Protein AF-A0A3M2BXR5-F1 (afdb_monomer_lite)

Secondary structure (DSSP, 8-state):
-HHHHHHHHHHHHHHTTGGGGHHHHHHHHHHHHHHTT-SSHHHHHHHHHHHHHH--HHHHHHHHHHHHHHHHHHHS-S--SS--EE-HHHHHSPBPP-SS-SS-BEEEEEEEEEETTEEEEEEEEE-SSSSPPEEEEEEEPTTS-EEEEEEEEPPTTEEEPS--EEEEEE-TTS-EEEEEEEEEEETT-TT-EEEEEEEEPTTS-EEE-PBP-HHHHHGGGS-TT-B-SS--EEEEETTEEEEEEE-BPTT-BTTB-SS-EEEEEEEEES-EEE-TTSS-EEE--EEEEEEEEEE---

pLDDT: mean 80.89, std 12.65, range [36.66, 96.44]

Foldseek 3Di:
DVVLVVLLVQLVVLVVVPPVSVVSNVVSLVVLLVQCVDPDPVSNVSSLLSLVVNPDPSSVVSNVVSVVVVVVVVVPVQDDDDQDFDAPCVVQPKAAADPVGNWIWHWDDWDFEDDAQWTKIWIWTDTPDFFFIKIWIWTQDPVRTTGTQDIDGADGQKDWDPDWYWDWAAAPVRDTWIKIKTWIGHPDAPQDIDIWIWTQDNNRHTDTAAEDFPQVVCVVVDPDPKHFSRGWDFDPDRVFGKIKTAIADPPDDPVGRQQAMKIFHWHWYWDWAQDPPNPDTDTPTYTYTDDIDGDGGD

Structure (mmCIF, N/CA/C/O backbone):
data_AF-A0A3M2BXR5-F1
#
_entry.id   AF-A0A3M2BXR5-F1
#
loop_
_atom_site.group_PDB
_atom_site.id
_atom_site.type_symbol
_atom_site.label_atom_id
_atom_site.label_alt_id
_atom_site.label_comp_id
_atom_site.label_asym_id
_atom_site.label_entity_id
_atom_site.label_seq_id
_atom_site.pdbx_PDB_ins_code
_atom_site.Cartn_x
_atom_site.Cartn_y
_atom_site.Cartn_z
_atom_site.occupancy
_atom_site.B_iso_or_equiv
_atom_site.auth_seq_id
_atom_site.auth_comp_id
_atom_site.auth_asym_id
_atom_site.auth_atom_id
_atom_site.pdbx_PDB_model_num
ATOM 1 N N . VAL A 1 1 ? 24.820 -8.380 3.396 1.00 54.69 1 VAL A N 1
ATOM 2 C CA . VAL A 1 1 ? 24.516 -7.239 2.484 1.00 54.69 1 VAL A CA 1
ATOM 3 C C . VAL A 1 1 ? 25.692 -6.824 1.598 1.00 54.69 1 VAL A C 1
ATOM 5 O O . VAL A 1 1 ? 25.529 -6.830 0.383 1.00 54.69 1 VAL A O 1
ATOM 8 N N . ALA A 1 2 ? 26.862 -6.480 2.155 1.00 61.38 2 ALA A N 1
ATOM 9 C CA . ALA A 1 2 ? 28.041 -6.096 1.361 1.00 61.38 2 ALA A CA 1
ATOM 10 C C . ALA A 1 2 ? 28.436 -7.165 0.320 1.00 61.38 2 ALA A C 1
ATOM 12 O O . ALA A 1 2 ? 28.659 -6.830 -0.839 1.00 61.38 2 ALA A O 1
ATOM 13 N N . ALA A 1 3 ? 28.381 -8.447 0.699 1.00 65.69 3 ALA A N 1
ATOM 14 C CA . ALA A 1 3 ? 28.627 -9.575 -0.202 1.00 65.69 3 ALA A CA 1
ATOM 15 C C . ALA A 1 3 ? 27.657 -9.622 -1.400 1.00 65.69 3 ALA A C 1
ATOM 17 O O . ALA A 1 3 ? 28.083 -9.773 -2.534 1.00 65.69 3 ALA A O 1
ATOM 18 N N . VAL A 1 4 ? 26.357 -9.394 -1.182 1.00 69.31 4 VAL A N 1
ATOM 19 C CA . VAL A 1 4 ? 25.337 -9.376 -2.254 1.00 69.31 4 VAL A CA 1
ATOM 20 C C . VAL A 1 4 ? 25.584 -8.225 -3.231 1.00 69.31 4 VAL A C 1
ATOM 22 O O . VAL A 1 4 ? 25.438 -8.378 -4.440 1.00 69.31 4 VAL A O 1
ATOM 25 N N . ARG A 1 5 ? 25.991 -7.058 -2.714 1.00 69.12 5 ARG A N 1
ATOM 26 C CA . ARG A 1 5 ? 26.356 -5.907 -3.550 1.00 69.12 5 ARG A CA 1
ATOM 27 C C . ARG A 1 5 ? 27.623 -6.179 -4.362 1.00 69.12 5 ARG A C 1
ATOM 29 O O . ARG A 1 5 ? 27.682 -5.766 -5.517 1.00 69.12 5 ARG A O 1
ATOM 36 N N . ALA A 1 6 ? 28.596 -6.879 -3.778 1.00 70.62 6 ALA A N 1
ATOM 37 C CA . ALA A 1 6 ? 29.805 -7.312 -4.470 1.00 70.62 6 ALA A CA 1
ATOM 38 C C . ALA A 1 6 ? 29.484 -8.326 -5.580 1.00 70.62 6 ALA A C 1
ATOM 40 O O . ALA A 1 6 ? 29.934 -8.140 -6.703 1.00 70.62 6 ALA A O 1
ATOM 41 N N . LEU A 1 7 ? 28.617 -9.309 -5.318 1.00 74.38 7 LEU A N 1
ATOM 42 C CA . LEU A 1 7 ? 28.152 -10.281 -6.316 1.00 74.38 7 LEU A CA 1
ATOM 43 C C . LEU A 1 7 ? 27.431 -9.604 -7.491 1.00 74.38 7 LEU A C 1
ATOM 45 O O . LEU A 1 7 ? 27.740 -9.873 -8.646 1.00 74.38 7 LEU A O 1
ATOM 49 N N . ALA A 1 8 ? 26.551 -8.639 -7.212 1.00 68.38 8 ALA A N 1
ATOM 50 C CA . ALA A 1 8 ? 25.867 -7.864 -8.251 1.00 68.38 8 ALA A CA 1
ATOM 51 C C . ALA A 1 8 ? 26.810 -6.958 -9.068 1.00 68.38 8 ALA A C 1
ATOM 53 O O . ALA A 1 8 ? 26.467 -6.503 -10.162 1.00 68.38 8 ALA A O 1
ATOM 54 N N . ARG A 1 9 ? 27.971 -6.593 -8.515 1.00 74.31 9 ARG A N 1
ATOM 55 C CA . ARG A 1 9 ? 29.015 -5.863 -9.242 1.00 74.31 9 ARG A CA 1
ATOM 56 C C . ARG A 1 9 ? 29.829 -6.825 -10.108 1.00 74.31 9 ARG A C 1
ATOM 58 O O . ARG A 1 9 ? 29.999 -6.542 -11.289 1.00 74.31 9 ARG A O 1
ATOM 65 N N . LEU A 1 10 ? 30.217 -7.964 -9.538 1.00 73.19 10 LEU A N 1
ATOM 66 C CA . LEU A 1 10 ? 30.958 -9.030 -10.205 1.00 73.19 10 LEU A CA 1
ATOM 67 C C . LEU A 1 10 ? 30.217 -9.549 -11.443 1.00 73.19 10 LEU A C 1
ATOM 69 O O . LEU A 1 10 ? 30.814 -9.662 -12.504 1.00 73.19 10 LEU A O 1
ATOM 73 N N . GLU A 1 11 ? 28.907 -9.790 -11.345 1.00 73.06 11 GLU A N 1
ATOM 74 C CA . GLU A 1 11 ? 28.116 -10.279 -12.482 1.00 73.06 11 GLU A CA 1
ATOM 75 C C . GLU A 1 11 ? 28.103 -9.290 -13.658 1.00 73.06 11 GLU A C 1
ATOM 77 O O . GLU A 1 11 ? 28.208 -9.685 -14.817 1.00 73.06 11 GLU A O 1
ATOM 82 N N . ARG A 1 12 ? 28.034 -7.986 -13.365 1.00 69.56 12 ARG A N 1
ATOM 83 C CA . ARG A 1 12 ? 28.057 -6.930 -14.389 1.00 69.56 12 ARG A CA 1
ATOM 84 C C . ARG A 1 12 ? 29.434 -6.739 -15.003 1.00 69.56 12 ARG A C 1
ATOM 86 O O . ARG A 1 12 ? 29.534 -6.491 -16.199 1.00 69.56 12 ARG A O 1
ATOM 93 N N . GLU A 1 13 ? 30.483 -6.833 -14.195 1.00 74.44 13 GLU A N 1
ATOM 94 C CA . GLU A 1 13 ? 31.859 -6.803 -14.693 1.00 74.44 13 GLU A CA 1
ATOM 95 C C . GLU A 1 13 ? 32.125 -8.018 -15.591 1.00 74.44 13 GLU A C 1
ATOM 97 O O . GLU A 1 13 ? 32.647 -7.856 -16.689 1.00 74.44 13 GLU A O 1
ATOM 102 N N . ALA A 1 14 ? 31.636 -9.198 -15.212 1.00 70.44 14 ALA A N 1
ATOM 103 C CA . ALA A 1 14 ? 31.742 -10.415 -16.009 1.00 70.44 14 ALA A CA 1
ATOM 104 C C . ALA A 1 14 ? 30.903 -10.388 -17.306 1.00 70.44 14 ALA A C 1
ATOM 106 O O . ALA A 1 14 ? 31.219 -11.102 -18.257 1.00 70.44 14 ALA A O 1
ATOM 107 N N . LEU A 1 15 ? 29.876 -9.535 -17.395 1.00 67.00 15 LEU A N 1
ATOM 108 C CA . LEU A 1 15 ? 29.137 -9.279 -18.639 1.00 67.00 15 LEU A CA 1
ATOM 109 C C . LEU A 1 15 ? 30.004 -8.559 -19.688 1.00 67.00 15 LEU A C 1
ATOM 111 O O . LEU A 1 15 ? 29.838 -8.774 -20.884 1.00 67.00 15 LEU A O 1
ATOM 115 N N . ARG A 1 16 ? 30.954 -7.727 -19.240 1.00 74.50 16 ARG A N 1
ATOM 116 C CA . ARG A 1 16 ? 31.876 -6.979 -20.113 1.00 74.50 16 ARG A CA 1
ATOM 117 C C . ARG A 1 16 ? 33.029 -7.827 -20.651 1.00 74.50 16 ARG A C 1
ATOM 119 O O . ARG A 1 16 ? 33.712 -7.379 -21.562 1.00 74.50 16 ARG A O 1
ATOM 126 N N . LEU A 1 17 ? 33.240 -9.017 -20.091 1.00 73.50 17 LEU A N 1
ATOM 127 C CA . LEU A 1 17 ? 34.338 -9.920 -20.447 1.00 73.50 17 LEU A CA 1
ATOM 128 C C . LEU A 1 17 ? 33.967 -10.944 -21.534 1.00 73.50 17 LEU A C 1
ATOM 130 O O . LEU A 1 17 ? 34.811 -11.742 -21.913 1.00 73.50 17 LEU A O 1
ATOM 134 N N . GLY A 1 18 ? 32.730 -10.949 -22.048 1.00 71.00 18 GLY A N 1
ATOM 135 C CA . GLY A 1 18 ? 32.332 -11.905 -23.089 1.00 71.00 18 GLY A CA 1
ATOM 136 C C . GLY A 1 18 ? 32.461 -13.363 -22.624 1.00 71.00 18 GLY A C 1
ATOM 137 O O . GLY A 1 18 ? 32.107 -13.672 -21.482 1.00 71.00 18 GLY A O 1
ATOM 138 N N . GLU A 1 19 ? 32.943 -14.255 -23.493 1.00 69.19 19 GLU A N 1
ATOM 139 C CA . GLU A 1 19 ? 33.094 -15.696 -23.208 1.00 69.19 19 GLU A CA 1
ATOM 140 C C . GLU A 1 19 ? 33.967 -15.972 -21.970 1.00 69.19 19 GLU A C 1
ATOM 142 O O . GLU A 1 19 ? 33.624 -16.832 -21.156 1.00 69.19 19 GLU A O 1
ATOM 147 N N . ASP A 1 20 ? 34.997 -15.154 -21.733 1.00 72.56 20 ASP A N 1
ATOM 148 C CA . ASP A 1 20 ? 35.919 -15.291 -20.595 1.00 72.56 20 ASP A CA 1
ATOM 149 C C . ASP A 1 20 ? 35.257 -14.998 -19.233 1.00 72.56 20 ASP A C 1
ATOM 151 O O . ASP A 1 20 ? 35.767 -15.367 -18.173 1.00 72.56 20 ASP A O 1
ATOM 155 N N . GLY A 1 21 ? 34.093 -14.342 -19.236 1.00 75.25 21 GLY A N 1
ATOM 156 C CA . GLY A 1 21 ? 33.323 -14.007 -18.037 1.00 75.25 21 GLY A CA 1
ATOM 157 C C . GLY A 1 21 ? 32.196 -14.986 -17.691 1.00 75.25 21 GLY A C 1
ATOM 158 O O . GLY A 1 21 ? 31.523 -14.789 -16.678 1.00 75.25 21 GLY A O 1
ATOM 159 N N . GLU A 1 22 ? 31.938 -16.014 -18.503 1.00 76.06 22 GLU A N 1
ATOM 160 C CA . GLU A 1 22 ? 30.726 -16.843 -18.372 1.00 76.06 22 GLU A CA 1
ATOM 161 C C . GLU A 1 22 ? 30.693 -17.666 -17.071 1.00 76.06 22 GLU A C 1
ATOM 163 O O . GLU A 1 22 ? 29.662 -17.745 -16.393 1.00 76.06 22 GLU A O 1
ATOM 168 N N . ALA A 1 23 ? 31.839 -18.208 -16.650 1.00 77.44 23 ALA A N 1
ATOM 169 C CA . ALA A 1 23 ? 31.952 -18.950 -15.393 1.00 77.44 23 ALA A CA 1
ATOM 170 C C . ALA A 1 23 ? 31.686 -18.053 -14.167 1.00 77.44 23 ALA A C 1
ATOM 172 O O . ALA A 1 23 ? 30.958 -18.431 -13.246 1.00 77.44 23 ALA A O 1
ATOM 173 N N . LEU A 1 24 ? 32.220 -16.826 -14.181 1.00 75.56 24 LEU A N 1
ATOM 174 C CA . LEU A 1 24 ? 31.992 -15.826 -13.134 1.00 75.56 24 LEU A CA 1
ATOM 175 C C . LEU A 1 24 ? 30.532 -15.358 -13.100 1.00 75.56 24 LEU A C 1
ATOM 177 O O . LEU A 1 24 ? 29.969 -15.203 -12.014 1.00 75.56 24 LEU A O 1
ATOM 181 N N . ARG A 1 25 ? 29.900 -15.183 -14.269 1.00 76.81 25 ARG A N 1
ATOM 182 C CA . ARG A 1 25 ? 28.466 -14.873 -14.374 1.00 76.81 25 ARG A CA 1
ATOM 183 C C . ARG A 1 25 ? 27.612 -15.976 -13.772 1.00 76.81 25 ARG A C 1
ATOM 185 O O . ARG A 1 25 ? 26.743 -15.684 -12.956 1.00 76.81 25 ARG A O 1
ATOM 192 N N . THR A 1 26 ? 27.894 -17.227 -14.116 1.00 80.81 26 THR A N 1
ATOM 193 C CA . THR A 1 26 ? 27.156 -18.387 -13.603 1.00 80.81 26 THR A CA 1
ATOM 194 C C . THR A 1 26 ? 27.224 -18.461 -12.075 1.00 80.81 26 THR A C 1
ATOM 196 O O . THR A 1 26 ? 26.196 -18.603 -11.411 1.00 80.81 26 THR A O 1
ATOM 199 N N . LEU A 1 27 ? 28.417 -18.279 -11.498 1.00 81.69 27 LEU A N 1
ATOM 200 C CA . LEU A 1 27 ? 28.616 -18.287 -10.045 1.00 81.69 27 LEU A CA 1
ATOM 201 C C . LEU A 1 27 ? 27.916 -17.113 -9.346 1.00 81.69 27 LEU A C 1
ATOM 203 O O . LEU A 1 27 ? 27.217 -17.313 -8.350 1.00 81.69 27 LEU A O 1
ATOM 207 N N . ALA A 1 28 ? 28.071 -15.893 -9.869 1.00 81.88 28 ALA A N 1
ATOM 208 C CA . ALA A 1 28 ? 27.448 -14.706 -9.290 1.00 81.88 28 ALA A CA 1
ATOM 209 C C . ALA A 1 28 ? 25.916 -14.798 -9.332 1.00 81.88 28 ALA A C 1
ATOM 211 O O . ALA A 1 28 ? 25.251 -14.530 -8.327 1.00 81.88 28 ALA A O 1
ATOM 212 N N . ARG A 1 29 ? 25.362 -15.257 -10.459 1.00 82.88 29 ARG A N 1
ATOM 213 C CA . ARG A 1 29 ? 23.923 -15.448 -10.635 1.00 82.88 29 ARG A CA 1
ATOM 214 C C . ARG A 1 29 ? 23.375 -16.523 -9.710 1.00 82.88 29 ARG A C 1
ATOM 216 O O . ARG A 1 29 ? 22.377 -16.279 -9.038 1.00 82.88 29 ARG A O 1
ATOM 223 N N . GLY A 1 30 ? 24.043 -17.673 -9.610 1.00 83.75 30 GLY A N 1
ATOM 224 C CA . GLY A 1 30 ? 23.654 -18.744 -8.689 1.00 83.75 30 GLY A CA 1
ATOM 225 C C . GLY A 1 30 ? 23.597 -18.264 -7.236 1.00 83.75 30 GLY A C 1
ATOM 226 O O . GLY A 1 30 ? 22.618 -18.517 -6.530 1.00 83.75 30 GLY A O 1
ATOM 227 N N . ALA A 1 31 ? 24.588 -17.478 -6.808 1.00 84.88 31 ALA A N 1
ATOM 228 C CA . ALA A 1 31 ? 24.612 -16.893 -5.471 1.00 84.88 31 ALA A CA 1
ATOM 229 C C . ALA A 1 31 ? 23.471 -15.885 -5.242 1.00 84.88 31 ALA A C 1
ATOM 231 O O . ALA A 1 31 ? 22.862 -15.872 -4.172 1.00 84.88 31 ALA A O 1
ATOM 232 N N . LEU A 1 32 ? 23.134 -15.064 -6.242 1.00 83.50 32 LEU A N 1
ATOM 233 C CA . LEU A 1 32 ? 21.999 -14.143 -6.160 1.00 83.50 32 LEU A CA 1
ATOM 234 C C . LEU A 1 32 ? 20.650 -14.878 -6.153 1.00 83.50 32 LEU A C 1
ATOM 236 O O . LEU A 1 32 ? 19.763 -14.497 -5.391 1.00 83.50 32 LEU A O 1
ATOM 240 N N . VAL A 1 33 ? 20.497 -15.947 -6.942 1.00 86.44 33 VAL A N 1
ATOM 241 C CA . VAL A 1 33 ? 19.305 -16.810 -6.916 1.00 86.44 33 VAL A CA 1
ATOM 242 C C . VAL A 1 33 ? 19.146 -17.465 -5.545 1.00 86.44 33 VAL A C 1
ATOM 244 O O . VAL A 1 33 ? 18.042 -17.485 -5.020 1.00 86.44 33 VAL A O 1
ATOM 247 N N . SER A 1 34 ? 20.222 -17.925 -4.909 1.00 85.88 34 SER A N 1
ATOM 248 C CA . SER A 1 34 ? 20.128 -18.431 -3.534 1.00 85.88 34 SER A CA 1
ATOM 249 C C . SER A 1 34 ? 19.784 -17.320 -2.535 1.00 85.88 34 SER A C 1
ATOM 251 O O . SER A 1 34 ? 19.012 -17.531 -1.602 1.00 85.88 34 SER A O 1
ATOM 253 N N . ALA A 1 35 ? 20.331 -16.119 -2.724 1.00 85.81 35 ALA A N 1
ATOM 254 C CA . ALA A 1 35 ? 20.135 -15.004 -1.806 1.00 85.81 35 ALA A CA 1
ATOM 255 C C . ALA A 1 35 ? 18.701 -14.442 -1.817 1.00 85.81 35 ALA A C 1
ATOM 257 O O . ALA A 1 35 ? 18.321 -13.750 -0.870 1.00 85.81 35 ALA A O 1
ATOM 258 N N . VAL A 1 36 ? 17.866 -14.746 -2.823 1.00 81.69 36 VAL A N 1
ATOM 259 C CA . VAL A 1 36 ? 16.434 -14.387 -2.764 1.00 81.69 36 VAL A CA 1
ATOM 260 C C . VAL A 1 36 ? 15.636 -15.207 -1.746 1.00 81.69 36 VAL A C 1
ATOM 262 O O . VAL A 1 36 ? 14.530 -14.803 -1.383 1.00 81.69 36 VAL A O 1
ATOM 265 N N . ASP A 1 37 ? 16.195 -16.308 -1.247 1.00 79.44 37 ASP A N 1
ATOM 266 C CA . ASP A 1 37 ? 15.620 -17.145 -0.188 1.00 79.44 37 ASP A CA 1
ATOM 267 C C . ASP A 1 37 ? 16.212 -16.847 1.207 1.00 79.44 37 ASP A C 1
ATOM 269 O O . ASP A 1 37 ? 15.804 -17.456 2.192 1.00 79.44 37 ASP A O 1
ATOM 273 N N . ASP A 1 38 ? 17.131 -15.882 1.320 1.00 82.69 38 ASP A N 1
ATOM 274 C CA . ASP A 1 38 ? 17.843 -15.567 2.565 1.00 82.69 38 ASP A CA 1
ATOM 275 C C . ASP A 1 38 ? 16.897 -15.157 3.724 1.00 82.69 38 ASP A C 1
ATOM 277 O O . ASP A 1 38 ? 15.906 -14.438 3.511 1.00 82.69 38 ASP A O 1
ATOM 281 N N . PRO A 1 39 ? 17.176 -15.563 4.979 1.00 66.94 39 PRO A N 1
ATOM 282 C CA . PRO A 1 39 ? 16.354 -15.170 6.125 1.00 66.94 39 PRO A CA 1
ATOM 283 C C . PRO A 1 39 ? 16.275 -13.645 6.302 1.00 66.94 39 PRO A C 1
ATOM 285 O O . PRO A 1 39 ? 15.217 -13.117 6.666 1.00 66.94 39 PRO A O 1
ATOM 288 N N . HIS A 1 40 ? 17.337 -12.913 5.962 1.00 60.41 40 HIS A N 1
ATOM 289 C CA . HIS A 1 40 ? 17.412 -11.470 6.115 1.00 60.41 40 HIS A CA 1
ATOM 290 C C . HIS A 1 40 ? 16.682 -10.734 4.970 1.00 60.41 40 HIS A C 1
ATOM 292 O O . HIS A 1 40 ? 17.068 -10.841 3.800 1.00 60.41 40 HIS A O 1
ATOM 298 N N . PRO A 1 41 ? 15.666 -9.897 5.263 1.00 56.69 41 PRO A N 1
ATOM 299 C CA . PRO A 1 41 ? 14.836 -9.241 4.244 1.00 56.69 41 PRO A CA 1
ATOM 300 C C . PRO A 1 41 ? 15.630 -8.386 3.255 1.00 56.69 41 PRO A C 1
ATOM 302 O O . PRO A 1 41 ? 15.393 -8.448 2.049 1.00 56.69 41 PRO A O 1
ATOM 305 N N . TYR A 1 42 ? 16.635 -7.653 3.738 1.00 59.12 42 TYR A N 1
ATOM 306 C CA . TYR A 1 42 ? 17.482 -6.834 2.871 1.00 59.12 42 TYR A CA 1
ATOM 307 C C . TYR A 1 42 ? 18.354 -7.652 1.910 1.00 59.12 42 TYR A C 1
ATOM 309 O O . TYR A 1 42 ? 18.596 -7.216 0.782 1.00 59.12 42 TYR A O 1
ATOM 317 N N . VAL A 1 43 ? 18.833 -8.832 2.325 1.00 72.31 43 VAL A N 1
ATOM 318 C CA . VAL A 1 43 ? 19.606 -9.717 1.444 1.00 72.31 43 VAL A CA 1
ATOM 319 C C . VAL A 1 43 ? 18.709 -10.187 0.307 1.00 72.31 43 VAL A C 1
ATOM 321 O O . VAL A 1 43 ? 19.085 -10.000 -0.851 1.00 72.31 43 VAL A O 1
ATOM 324 N N . ARG A 1 44 ? 17.479 -10.619 0.620 1.00 77.31 44 ARG A N 1
ATOM 325 C CA . ARG A 1 44 ? 16.486 -10.994 -0.396 1.00 77.31 44 ARG A CA 1
ATOM 326 C C . ARG A 1 44 ? 16.163 -9.861 -1.359 1.00 77.31 44 ARG A C 1
ATOM 328 O O . ARG A 1 44 ? 16.248 -10.044 -2.567 1.00 77.31 44 ARG A O 1
ATOM 335 N N . ALA A 1 45 ? 15.818 -8.680 -0.840 1.00 62.62 45 ALA A N 1
ATOM 336 C CA . ALA A 1 45 ? 15.448 -7.532 -1.666 1.00 62.62 45 ALA A CA 1
ATOM 337 C C . ALA A 1 45 ? 16.618 -7.058 -2.543 1.00 62.62 45 ALA A C 1
ATOM 339 O O . ALA A 1 45 ? 16.431 -6.726 -3.713 1.00 62.62 45 ALA A O 1
ATOM 340 N N . THR A 1 46 ? 17.840 -7.052 -2.001 1.00 71.81 46 THR A N 1
ATOM 341 C CA . THR A 1 46 ? 19.044 -6.685 -2.760 1.00 71.81 46 THR A CA 1
ATOM 342 C C . THR A 1 46 ? 19.336 -7.706 -3.853 1.00 71.81 46 THR A C 1
ATOM 344 O O . THR A 1 46 ? 19.625 -7.303 -4.978 1.00 71.81 46 THR A O 1
ATOM 347 N N . ALA A 1 47 ? 19.221 -8.999 -3.546 1.00 76.94 47 ALA A N 1
ATOM 348 C CA . ALA A 1 47 ? 19.413 -10.078 -4.505 1.00 76.94 47 ALA A CA 1
ATOM 349 C C . ALA A 1 47 ? 18.363 -10.033 -5.620 1.00 76.94 47 ALA A C 1
ATOM 351 O O . ALA A 1 47 ? 18.711 -10.028 -6.794 1.00 76.94 47 ALA A O 1
ATOM 352 N N . ALA A 1 48 ? 17.089 -9.859 -5.266 1.00 72.88 48 ALA A N 1
ATOM 353 C CA . ALA A 1 48 ? 15.990 -9.718 -6.212 1.00 72.88 48 ALA A CA 1
ATOM 354 C C . ALA A 1 48 ? 16.185 -8.505 -7.138 1.00 72.88 48 ALA A C 1
ATOM 356 O O . ALA A 1 48 ? 16.064 -8.625 -8.354 1.00 72.88 48 ALA A O 1
ATOM 357 N N . ARG A 1 49 ? 16.562 -7.341 -6.585 1.00 68.19 49 ARG A N 1
ATOM 358 C CA . ARG A 1 49 ? 16.882 -6.139 -7.378 1.00 68.19 49 ARG A CA 1
ATOM 359 C C . ARG A 1 49 ? 18.112 -6.326 -8.263 1.00 68.19 49 ARG A C 1
ATOM 361 O O . ARG A 1 49 ? 18.219 -5.636 -9.272 1.00 68.19 49 ARG A O 1
ATOM 368 N N . ALA A 1 50 ? 19.078 -7.144 -7.852 1.00 72.94 50 ALA A N 1
ATOM 369 C CA . ALA A 1 50 ? 20.249 -7.455 -8.663 1.00 72.94 50 ALA A CA 1
ATOM 370 C C . ALA A 1 50 ? 19.864 -8.370 -9.832 1.00 72.94 50 ALA A C 1
ATOM 372 O O . ALA A 1 50 ? 20.129 -8.012 -10.970 1.00 72.94 50 ALA A O 1
ATOM 373 N N . LEU A 1 51 ? 19.129 -9.453 -9.566 1.00 77.69 51 LEU A N 1
ATOM 374 C CA . LEU A 1 51 ? 18.613 -10.375 -10.583 1.00 77.69 51 LEU A CA 1
ATOM 375 C C . LEU A 1 51 ? 17.708 -9.677 -11.607 1.00 77.69 51 LEU A C 1
ATOM 377 O O . LEU A 1 51 ? 17.849 -9.902 -12.804 1.00 77.69 51 LEU A O 1
ATOM 381 N N . ALA A 1 52 ? 16.824 -8.779 -11.159 1.00 67.38 52 ALA A N 1
ATOM 382 C CA . ALA A 1 52 ? 15.979 -7.989 -12.055 1.00 67.38 52 ALA A CA 1
ATOM 383 C C . ALA A 1 52 ? 16.799 -7.110 -13.015 1.00 67.38 52 ALA A C 1
ATOM 385 O O . ALA A 1 52 ? 16.442 -6.976 -14.176 1.00 67.38 52 ALA A O 1
ATOM 386 N N . ARG A 1 53 ? 17.923 -6.555 -12.542 1.00 68.31 53 ARG A N 1
ATOM 387 C CA . ARG A 1 53 ? 18.842 -5.743 -13.357 1.00 68.31 53 ARG A CA 1
ATOM 388 C C . ARG A 1 53 ? 19.686 -6.562 -14.333 1.00 68.31 53 ARG A C 1
ATOM 390 O O . ARG A 1 53 ? 20.258 -5.985 -15.247 1.00 68.31 53 ARG A O 1
ATOM 397 N N . VAL A 1 54 ? 19.819 -7.865 -14.105 1.00 71.31 54 VAL A N 1
ATOM 398 C CA . VAL A 1 54 ? 20.592 -8.778 -14.961 1.00 71.31 54 VAL A CA 1
ATOM 399 C C . VAL A 1 54 ? 19.751 -9.265 -16.140 1.00 71.31 54 VAL A C 1
ATOM 401 O O . VAL A 1 54 ? 20.288 -9.461 -17.223 1.00 71.31 54 VAL A O 1
ATOM 404 N N . GLY A 1 55 ? 18.443 -9.472 -15.945 1.00 63.81 55 GLY A N 1
ATOM 405 C CA . GLY A 1 55 ? 17.500 -9.772 -17.031 1.00 63.81 55 GLY A CA 1
ATOM 406 C C . GLY A 1 55 ? 17.562 -11.192 -17.617 1.00 63.81 55 GLY A C 1
ATOM 407 O O . GLY A 1 55 ? 16.815 -11.492 -18.543 1.00 63.81 55 GLY A O 1
ATOM 408 N N . ALA A 1 56 ? 18.397 -12.091 -17.084 1.00 70.00 56 ALA A N 1
ATOM 409 C CA . ALA A 1 56 ? 18.465 -13.483 -17.542 1.00 70.00 56 ALA A CA 1
ATOM 410 C C . ALA A 1 56 ? 17.167 -14.267 -17.217 1.00 70.00 56 ALA A C 1
ATOM 412 O O . ALA A 1 56 ? 16.542 -13.996 -16.187 1.00 70.00 56 ALA A O 1
ATOM 413 N N . PRO A 1 57 ? 16.739 -15.252 -18.035 1.00 69.69 57 PRO A N 1
ATOM 414 C CA . PRO A 1 57 ? 15.454 -15.942 -17.842 1.00 69.69 57 PRO A CA 1
ATOM 415 C C . PRO A 1 57 ? 15.270 -16.582 -16.454 1.00 69.69 57 PRO A C 1
ATOM 417 O O . PRO A 1 57 ? 14.200 -16.494 -15.847 1.00 69.69 57 PRO A O 1
ATOM 420 N N . ASP A 1 58 ? 16.328 -17.183 -15.917 1.00 67.06 58 ASP A N 1
ATOM 421 C CA . ASP A 1 58 ? 16.388 -17.768 -14.577 1.00 67.06 58 ASP A CA 1
ATOM 422 C C . ASP A 1 58 ? 16.361 -16.701 -13.468 1.00 67.06 58 ASP A C 1
ATOM 424 O O . ASP A 1 58 ? 15.666 -16.867 -12.460 1.00 67.06 58 ASP A O 1
ATOM 428 N N . ALA A 1 59 ? 17.035 -15.570 -13.686 1.00 63.59 59 ALA A N 1
ATOM 429 C CA . ALA A 1 59 ? 17.008 -14.401 -12.811 1.00 63.59 59 ALA A CA 1
ATOM 430 C C . ALA A 1 59 ? 15.611 -13.754 -12.752 1.00 63.59 59 ALA A C 1
ATOM 432 O O . ALA A 1 59 ? 15.119 -13.435 -11.666 1.00 63.59 59 ALA A O 1
ATOM 433 N N . VAL A 1 60 ? 14.921 -13.642 -13.892 1.00 65.56 60 VAL A N 1
ATOM 434 C CA . VAL A 1 60 ? 13.529 -13.171 -13.984 1.00 65.56 60 VAL A CA 1
ATOM 435 C C . VAL A 1 60 ? 12.585 -14.134 -13.264 1.00 65.56 60 VAL A C 1
ATOM 437 O O . VAL A 1 60 ? 11.711 -13.696 -12.514 1.00 65.56 60 VAL A O 1
ATOM 440 N N . ALA A 1 61 ? 12.767 -15.447 -13.428 1.00 70.50 61 ALA A N 1
ATOM 441 C CA . ALA A 1 61 ? 11.973 -16.446 -12.719 1.00 70.50 61 ALA A CA 1
ATOM 442 C C . ALA A 1 61 ? 12.190 -16.377 -11.196 1.00 70.50 61 ALA A C 1
ATOM 444 O O . ALA A 1 61 ? 11.221 -16.394 -10.436 1.00 70.50 61 ALA A O 1
ATOM 445 N N . ALA A 1 62 ? 13.438 -16.247 -10.738 1.00 67.50 62 ALA A N 1
ATOM 446 C CA . ALA A 1 62 ? 13.770 -16.084 -9.323 1.00 67.50 62 ALA A CA 1
ATOM 447 C C . ALA A 1 62 ? 13.202 -14.781 -8.739 1.00 67.50 62 ALA A C 1
ATOM 449 O O . ALA A 1 62 ? 12.602 -14.806 -7.663 1.00 67.50 62 ALA A O 1
ATOM 450 N N . TYR A 1 63 ? 13.289 -13.670 -9.475 1.00 69.25 63 TYR A N 1
ATOM 451 C CA . TYR A 1 63 ? 12.653 -12.409 -9.099 1.00 69.25 63 TYR A CA 1
ATOM 452 C C . TYR A 1 63 ? 11.128 -12.538 -9.007 1.00 69.25 63 TYR A C 1
ATOM 454 O O . TYR A 1 63 ? 10.541 -12.096 -8.024 1.00 69.25 63 TYR A O 1
ATOM 462 N N . ARG A 1 64 ? 10.467 -13.186 -9.977 1.00 70.00 64 ARG A N 1
ATOM 463 C CA . ARG A 1 64 ? 9.013 -13.424 -9.943 1.00 70.00 64 ARG A CA 1
ATOM 464 C C . ARG A 1 64 ? 8.600 -14.305 -8.765 1.00 70.00 64 ARG A C 1
ATOM 466 O O . ARG A 1 64 ? 7.599 -14.000 -8.118 1.00 70.00 64 ARG A O 1
ATOM 473 N N . ARG A 1 65 ? 9.372 -15.351 -8.440 1.00 73.06 65 ARG A N 1
ATOM 474 C CA . ARG A 1 65 ? 9.147 -16.184 -7.243 1.00 73.06 65 ARG A CA 1
ATOM 475 C C . ARG A 1 65 ? 9.302 -15.372 -5.962 1.00 73.06 65 ARG A C 1
ATOM 477 O O . ARG A 1 65 ? 8.418 -15.432 -5.111 1.00 73.06 65 ARG A O 1
ATOM 484 N N . TRP A 1 66 ? 10.372 -14.584 -5.842 1.00 73.00 66 TRP A N 1
ATOM 485 C CA . TRP A 1 66 ? 10.569 -13.674 -4.714 1.00 73.00 66 TRP A CA 1
ATOM 486 C C . TRP A 1 66 ? 9.432 -12.662 -4.610 1.00 73.00 66 TRP A C 1
ATOM 488 O O . TRP A 1 66 ? 8.856 -12.529 -3.544 1.00 73.00 66 TRP A O 1
ATOM 498 N N . SER A 1 67 ? 9.056 -12.007 -5.707 1.00 63.75 67 SER A N 1
ATOM 499 C CA . SER A 1 67 ? 7.986 -11.007 -5.752 1.00 63.75 67 SER A CA 1
ATOM 500 C C . SER A 1 67 ? 6.644 -11.618 -5.355 1.00 63.75 67 SER A C 1
ATOM 502 O O . SER A 1 67 ? 5.944 -11.070 -4.511 1.00 63.75 67 SER A O 1
ATOM 504 N N . THR A 1 68 ? 6.328 -12.813 -5.859 1.00 68.19 68 THR A N 1
ATOM 505 C CA . THR A 1 68 ? 5.125 -13.564 -5.473 1.00 68.19 68 THR A CA 1
ATOM 506 C C . THR A 1 68 ? 5.160 -13.952 -3.998 1.00 68.19 68 THR A C 1
ATOM 508 O O . THR A 1 68 ? 4.157 -13.800 -3.305 1.00 68.19 68 THR A O 1
ATOM 511 N N . ARG A 1 69 ? 6.306 -14.417 -3.484 1.00 65.44 69 ARG A N 1
ATOM 512 C CA . ARG A 1 69 ? 6.456 -14.791 -2.074 1.00 65.44 69 ARG A CA 1
ATOM 513 C C . ARG A 1 69 ? 6.433 -13.580 -1.159 1.00 65.44 69 ARG A C 1
ATOM 515 O O . ARG A 1 69 ? 5.846 -13.652 -0.094 1.00 65.44 69 ARG A O 1
ATOM 522 N N . GLU A 1 70 ? 7.048 -12.476 -1.540 1.00 63.62 70 GLU A N 1
ATOM 523 C CA . GLU A 1 70 ? 7.058 -11.248 -0.761 1.00 63.62 70 GLU A CA 1
ATOM 524 C C . GLU A 1 70 ? 5.673 -10.597 -0.814 1.00 63.62 70 GLU A C 1
ATOM 526 O O . GLU A 1 70 ? 5.178 -10.155 0.212 1.00 63.62 70 GLU A O 1
ATOM 531 N N . ALA A 1 71 ? 4.968 -10.654 -1.948 1.00 56.62 71 ALA A N 1
ATOM 532 C CA . ALA A 1 71 ? 3.543 -10.345 -2.030 1.00 56.62 71 ALA A CA 1
ATOM 533 C C . ALA A 1 71 ? 2.712 -11.283 -1.140 1.00 56.62 71 ALA A C 1
ATOM 535 O O . ALA A 1 71 ? 1.787 -10.821 -0.483 1.00 56.62 71 ALA A O 1
ATOM 536 N N . ALA A 1 72 ? 3.061 -12.569 -1.043 1.00 52.19 72 ALA A N 1
ATOM 537 C CA . ALA A 1 72 ? 2.424 -13.518 -0.134 1.00 52.19 72 ALA A CA 1
ATOM 538 C C . ALA A 1 72 ? 2.775 -13.265 1.344 1.00 52.19 72 ALA A C 1
ATOM 540 O O . ALA A 1 72 ? 1.885 -13.372 2.170 1.00 52.19 72 ALA A O 1
ATOM 541 N N . ARG A 1 73 ? 4.004 -12.855 1.694 1.00 53.19 73 ARG A N 1
ATOM 542 C CA . ARG A 1 73 ? 4.412 -12.407 3.045 1.00 53.19 73 ARG A CA 1
ATOM 543 C C . ARG A 1 73 ? 3.747 -11.088 3.418 1.00 53.19 73 ARG A C 1
ATOM 545 O O . ARG A 1 73 ? 3.379 -10.890 4.561 1.00 53.19 73 ARG A O 1
ATOM 552 N N . ARG A 1 74 ? 3.542 -10.206 2.440 1.00 52.25 74 ARG A N 1
ATOM 553 C CA . ARG A 1 74 ? 2.780 -8.958 2.578 1.00 52.25 74 ARG A CA 1
ATOM 554 C C . ARG A 1 74 ? 1.274 -9.212 2.670 1.00 52.25 74 ARG A C 1
ATOM 556 O O . ARG A 1 74 ? 0.589 -8.432 3.321 1.00 52.25 74 ARG A O 1
ATOM 563 N N . ARG A 1 75 ? 0.768 -10.294 2.059 1.00 47.94 75 ARG A N 1
ATOM 564 C CA . ARG A 1 75 ? -0.563 -10.862 2.339 1.00 47.94 75 ARG A CA 1
ATOM 565 C C . ARG A 1 75 ? -0.592 -11.525 3.721 1.00 47.94 75 ARG A C 1
ATOM 567 O O . ARG A 1 75 ? -1.621 -11.451 4.373 1.00 47.94 75 ARG A O 1
ATOM 574 N N . LEU A 1 76 ? 0.526 -12.107 4.166 1.00 43.38 76 LEU A N 1
ATOM 575 C CA . LEU A 1 76 ? 0.737 -12.787 5.448 1.00 43.38 76 LEU A CA 1
ATOM 576 C C . LEU A 1 76 ? 1.316 -11.871 6.553 1.00 43.38 76 LEU A C 1
ATOM 578 O O . LEU A 1 76 ? 2.210 -12.265 7.297 1.00 43.38 76 LEU A O 1
ATOM 582 N N . ASP A 1 77 ? 0.721 -10.693 6.733 1.00 49.88 77 ASP A N 1
ATOM 583 C CA . ASP A 1 77 ? 0.492 -10.199 8.101 1.00 49.88 77 ASP A CA 1
ATOM 584 C C . ASP A 1 77 ? -1.015 -9.944 8.281 1.00 49.88 77 ASP A C 1
ATOM 586 O O . ASP A 1 77 ? -1.447 -8.811 8.517 1.00 49.88 77 ASP A O 1
ATOM 590 N N . PRO A 1 78 ? -1.869 -10.961 8.043 1.00 46.38 78 PRO A N 1
ATOM 591 C CA . PRO A 1 78 ? -3.303 -10.818 8.071 1.00 46.38 78 PRO A CA 1
ATOM 592 C C . PRO A 1 78 ? -3.723 -11.280 9.464 1.00 46.38 78 PRO A C 1
ATOM 594 O O . PRO A 1 78 ? -4.120 -12.425 9.629 1.00 46.38 78 PRO A O 1
ATOM 597 N N . LEU A 1 79 ? -3.565 -10.427 10.476 1.00 51.34 79 LEU A N 1
ATOM 598 C CA . LEU A 1 79 ? -4.197 -10.647 11.781 1.00 51.34 79 LEU A CA 1
ATOM 599 C C . LEU A 1 79 ? -3.811 -12.003 12.443 1.00 51.34 79 LEU A C 1
ATOM 601 O O . LEU A 1 79 ? -4.584 -12.956 12.434 1.00 51.34 79 LEU A O 1
ATOM 605 N N . GLY A 1 80 ? -2.626 -12.096 13.060 1.00 36.66 80 GLY A N 1
ATOM 606 C CA . GLY A 1 80 ? -2.320 -13.158 14.041 1.00 36.66 80 GLY A CA 1
ATOM 607 C C . GLY A 1 80 ? -2.976 -12.891 15.410 1.00 36.66 80 GLY A C 1
ATOM 608 O O . GLY A 1 80 ? -3.294 -11.739 15.699 1.00 36.66 80 GLY A O 1
ATOM 609 N N . PRO A 1 81 ? -3.181 -13.938 16.234 1.00 36.75 81 PRO A N 1
ATOM 610 C CA . PRO A 1 81 ? -4.440 -14.267 16.900 1.00 36.75 81 PRO A CA 1
ATOM 611 C C . PRO A 1 81 ? -4.899 -13.169 17.863 1.00 36.75 81 PRO A C 1
ATOM 613 O O . PRO A 1 81 ? -4.125 -12.678 18.673 1.00 36.75 81 PRO A O 1
ATOM 616 N N . GLU A 1 82 ? -6.181 -12.830 17.766 1.00 47.31 82 GLU A N 1
ATOM 617 C CA . GLU A 1 82 ? -6.866 -11.799 18.543 1.00 47.31 82 GLU A CA 1
ATOM 618 C C . GLU A 1 82 ? -6.325 -10.388 18.313 1.00 47.31 82 GLU A C 1
ATOM 620 O O . GLU A 1 82 ? -5.275 -9.991 18.783 1.00 47.31 82 GLU A O 1
ATOM 625 N N . ARG A 1 83 ? -7.087 -9.598 17.558 1.00 62.81 83 ARG A N 1
ATOM 626 C CA . ARG A 1 83 ? -7.701 -8.332 17.995 1.00 62.81 83 ARG A CA 1
ATOM 627 C C . ARG A 1 83 ? -7.299 -7.814 19.396 1.00 62.81 83 ARG A C 1
ATOM 629 O O . ARG A 1 83 ? -8.177 -7.537 20.205 1.00 62.81 83 ARG A O 1
ATOM 636 N N . VAL A 1 84 ? -6.006 -7.662 19.683 1.00 73.38 84 VAL A N 1
ATOM 637 C CA . VAL A 1 84 ? -5.531 -7.281 21.015 1.00 73.38 84 VAL A CA 1
ATOM 638 C C . VAL A 1 84 ? -6.006 -5.864 21.273 1.00 73.38 84 VAL A C 1
ATOM 640 O O . VAL A 1 84 ? -5.560 -4.915 20.617 1.00 73.38 84 VAL A O 1
ATOM 643 N N . LEU A 1 85 ? -6.939 -5.746 22.211 1.00 88.56 85 LEU A N 1
ATOM 644 C CA . LEU A 1 85 ? -7.320 -4.475 22.789 1.00 88.56 85 LEU A CA 1
ATOM 645 C C . LEU A 1 85 ? -6.182 -4.038 23.695 1.00 88.56 85 LEU A C 1
ATOM 647 O O . LEU A 1 85 ? -5.818 -4.733 24.642 1.00 88.56 85 LEU A O 1
ATOM 651 N N . VAL A 1 86 ? -5.595 -2.894 23.378 1.00 91.19 86 VAL A N 1
ATOM 652 C CA . VAL A 1 86 ? -4.554 -2.293 24.199 1.00 91.19 86 VAL A CA 1
ATOM 653 C C . VAL A 1 86 ? -5.035 -0.960 24.761 1.00 91.19 86 VAL A C 1
ATOM 655 O O . VAL A 1 86 ? -5.803 -0.245 24.107 1.00 91.19 86 VAL A O 1
ATOM 658 N N . PRO A 1 87 ? -4.564 -0.569 25.954 1.00 94.12 87 PRO A N 1
ATOM 659 C CA . PRO A 1 87 ? -4.789 0.774 26.460 1.00 94.12 87 PRO A CA 1
ATOM 660 C C . PRO A 1 87 ? -4.191 1.833 25.529 1.00 94.12 87 PRO A C 1
ATOM 662 O O . PRO A 1 87 ? -3.181 1.605 24.855 1.00 94.12 87 PRO A O 1
ATOM 665 N N . ARG A 1 88 ? -4.742 3.049 25.579 1.00 94.75 88 ARG A N 1
ATOM 666 C CA . ARG A 1 88 ? -4.209 4.219 24.860 1.00 94.75 88 ARG A CA 1
ATOM 667 C C . ARG A 1 88 ? -2.710 4.429 25.098 1.00 94.75 88 ARG A C 1
ATOM 669 O O . ARG A 1 88 ? -1.978 4.713 24.154 1.00 94.75 88 ARG A O 1
ATOM 676 N N . ALA A 1 89 ? -2.251 4.261 26.341 1.00 94.56 89 ALA A N 1
ATOM 677 C CA . ALA A 1 89 ? -0.841 4.403 26.704 1.00 94.56 89 ALA A CA 1
ATOM 678 C C . ALA A 1 89 ? 0.055 3.411 25.945 1.00 94.56 89 ALA A C 1
ATOM 680 O O . ALA A 1 89 ? 1.149 3.767 25.522 1.00 94.56 89 ALA A O 1
ATOM 681 N N . THR A 1 90 ? -0.427 2.193 25.699 1.00 91.94 90 THR A N 1
ATOM 682 C CA . THR A 1 90 ? 0.281 1.207 24.881 1.00 91.94 90 THR A CA 1
ATOM 683 C C . THR A 1 90 ? 0.203 1.564 23.403 1.00 91.94 90 THR A C 1
ATOM 685 O O . THR A 1 90 ? 1.213 1.477 22.721 1.00 91.94 90 THR A O 1
ATOM 688 N N . ALA A 1 91 ? -0.944 1.993 22.874 1.00 91.94 91 ALA A N 1
ATOM 689 C CA . ALA A 1 91 ? -1.060 2.343 21.455 1.00 91.94 91 ALA A CA 1
ATOM 690 C C . ALA A 1 91 ? -0.173 3.542 21.066 1.00 91.94 91 ALA A C 1
ATOM 692 O O . ALA A 1 91 ? 0.482 3.496 20.024 1.00 91.94 91 ALA A O 1
ATOM 693 N N . LEU A 1 92 ? -0.125 4.570 21.920 1.00 95.62 92 LEU A N 1
ATOM 694 C CA . LEU A 1 92 ? 0.532 5.858 21.654 1.00 95.62 92 LEU A CA 1
ATOM 695 C C . LEU A 1 92 ? 1.901 6.020 22.337 1.00 95.62 92 LEU A C 1
ATOM 697 O O . LEU A 1 92 ? 2.586 7.014 22.108 1.00 95.62 92 LEU A O 1
ATOM 701 N N . GLY A 1 93 ? 2.287 5.083 23.202 1.00 94.69 93 GLY A N 1
ATOM 702 C CA . GLY A 1 93 ? 3.560 5.112 23.915 1.00 94.69 93 GLY A CA 1
ATOM 703 C C . GLY A 1 93 ? 4.748 4.655 23.062 1.00 94.69 93 GLY A C 1
ATOM 704 O O . GLY A 1 93 ? 4.569 4.047 22.002 1.00 94.69 93 GLY A O 1
ATOM 705 N N . PRO A 1 94 ? 5.983 4.908 23.530 1.00 95.62 94 PRO A N 1
ATOM 706 C CA . PRO A 1 94 ? 7.186 4.450 22.848 1.00 95.62 94 PRO A CA 1
ATOM 707 C C . PRO A 1 94 ? 7.233 2.918 22.751 1.00 95.62 94 PRO A C 1
ATOM 709 O O . PRO A 1 94 ? 6.676 2.190 23.577 1.00 95.62 94 PRO A O 1
ATOM 712 N N . ARG A 1 95 ? 7.941 2.413 21.740 1.00 93.56 95 ARG A N 1
ATOM 713 C CA . ARG A 1 95 ? 8.268 0.990 21.606 1.00 93.56 95 ARG A CA 1
ATOM 714 C C . ARG A 1 95 ? 9.619 0.739 22.262 1.00 93.56 95 ARG A C 1
ATOM 716 O O . ARG A 1 95 ? 10.581 1.403 21.872 1.00 93.56 95 ARG A O 1
ATOM 723 N N . PRO A 1 96 ? 9.729 -0.207 23.206 1.00 93.12 96 PRO A N 1
ATOM 724 C CA . PRO A 1 96 ? 11.012 -0.504 23.819 1.00 93.12 96 PRO A CA 1
ATOM 725 C C . PRO A 1 96 ? 12.002 -1.080 22.788 1.00 93.12 96 PRO A C 1
ATOM 727 O O . PRO A 1 96 ? 11.592 -1.528 21.701 1.00 93.12 96 PRO A O 1
ATOM 730 N N . PRO A 1 97 ? 13.306 -1.069 23.112 1.00 90.31 97 PRO A N 1
ATOM 731 C CA . PRO A 1 97 ? 14.300 -1.890 22.437 1.00 90.31 97 PRO A CA 1
ATOM 732 C C . PRO A 1 97 ? 13.886 -3.362 22.374 1.00 90.31 97 PRO A C 1
ATOM 734 O O . PRO A 1 97 ? 13.090 -3.850 23.176 1.00 90.31 97 PRO A O 1
ATOM 737 N N . THR A 1 98 ? 14.449 -4.077 21.413 1.00 85.69 98 THR A N 1
ATOM 738 C CA . THR A 1 98 ? 14.277 -5.523 21.236 1.00 85.69 98 THR A CA 1
ATOM 739 C C . THR A 1 98 ? 15.651 -6.181 21.157 1.00 85.69 98 THR A C 1
ATOM 741 O O . THR A 1 98 ? 16.649 -5.486 20.990 1.00 85.69 98 THR A O 1
ATOM 744 N N . ALA A 1 99 ? 15.719 -7.512 21.219 1.00 82.12 99 ALA A N 1
ATOM 745 C CA . ALA A 1 99 ? 16.984 -8.231 21.039 1.00 82.12 99 ALA A CA 1
ATOM 746 C C . ALA A 1 99 ? 17.670 -7.916 19.690 1.00 82.12 99 ALA A C 1
ATOM 748 O O . ALA A 1 99 ? 18.891 -7.925 19.604 1.00 82.12 99 ALA A O 1
ATOM 749 N N . GLU A 1 100 ? 16.885 -7.615 18.651 1.00 80.50 100 GLU A N 1
ATOM 750 C CA . GLU A 1 100 ? 17.382 -7.248 17.318 1.00 80.50 100 GLU A CA 1
ATOM 751 C C . GLU A 1 100 ? 17.776 -5.762 17.223 1.00 80.50 100 GLU A C 1
ATOM 753 O O . GLU A 1 100 ? 18.667 -5.392 16.463 1.00 80.50 100 GLU A O 1
ATOM 758 N N . TRP A 1 101 ? 17.134 -4.902 18.018 1.00 82.31 101 TRP A N 1
ATOM 759 C CA . TRP A 1 101 ? 17.289 -3.451 17.941 1.00 82.31 101 TRP A CA 1
ATOM 760 C C . TRP A 1 101 ? 17.477 -2.848 19.330 1.00 82.31 101 TRP A C 1
ATOM 762 O O . TRP A 1 101 ? 16.507 -2.681 20.068 1.00 82.31 101 TRP A O 1
ATOM 772 N N . MET A 1 102 ? 18.714 -2.452 19.643 1.00 86.12 102 MET A N 1
ATOM 773 C CA . MET A 1 102 ? 19.092 -1.823 20.920 1.00 86.12 102 MET A CA 1
ATOM 774 C C . MET A 1 102 ? 18.402 -0.472 21.174 1.00 86.12 102 MET A C 1
ATOM 776 O O . MET A 1 102 ? 18.371 0.010 22.303 1.00 86.12 102 MET A O 1
ATOM 780 N N . GLU A 1 103 ? 17.824 0.130 20.138 1.00 89.25 103 GLU A N 1
ATOM 781 C CA . GLU A 1 103 ? 17.096 1.392 20.211 1.00 89.25 103 GLU A CA 1
ATOM 782 C C . GLU A 1 103 ? 15.574 1.176 20.209 1.00 89.25 103 GLU A C 1
ATOM 784 O O . GLU A 1 103 ? 15.017 0.336 19.486 1.00 89.25 103 GLU A O 1
ATOM 789 N N . GLY A 1 104 ? 14.878 1.986 21.006 1.00 93.00 104 GLY A N 1
ATOM 790 C CA . GLY A 1 104 ? 13.422 2.072 20.985 1.00 93.00 104 GLY A CA 1
ATOM 791 C C . GLY A 1 104 ? 12.890 2.850 19.777 1.00 93.00 104 GLY A C 1
ATOM 792 O O . GLY A 1 104 ? 13.642 3.494 19.051 1.00 93.00 104 GLY A O 1
ATOM 793 N N . LEU A 1 105 ? 11.571 2.820 19.581 1.00 95.38 105 LEU A N 1
ATOM 794 C CA . LEU A 1 105 ? 10.886 3.750 18.678 1.00 95.38 105 LEU A CA 1
ATOM 795 C C . LEU A 1 105 ? 10.087 4.761 19.494 1.00 95.38 105 LEU A C 1
ATOM 797 O O . LEU A 1 105 ? 9.406 4.391 20.449 1.00 95.38 105 LEU A O 1
ATOM 801 N N . THR A 1 106 ? 10.092 6.019 19.081 1.00 96.44 106 THR A N 1
ATOM 802 C CA . THR A 1 106 ? 9.237 7.066 19.646 1.00 96.44 106 THR A CA 1
ATOM 803 C C . THR A 1 106 ? 8.091 7.371 18.694 1.00 96.44 106 THR A C 1
ATOM 805 O O . THR A 1 106 ? 8.241 7.286 17.474 1.00 96.44 106 THR A O 1
ATOM 808 N N . LEU A 1 107 ? 6.917 7.696 19.240 1.00 95.94 107 LEU A N 1
ATOM 809 C CA . LEU A 1 107 ? 5.793 8.159 18.433 1.00 95.94 107 LEU A CA 1
ATOM 810 C C . LEU A 1 107 ? 6.165 9.505 17.804 1.00 95.94 107 LEU A C 1
ATOM 812 O O . LEU A 1 107 ? 6.484 10.457 18.509 1.00 95.94 107 LEU A O 1
ATOM 816 N N . THR A 1 108 ? 6.098 9.583 16.479 1.00 94.38 108 THR A N 1
ATOM 817 C CA . THR A 1 108 ? 6.404 10.815 15.732 1.00 94.38 108 THR A CA 1
ATOM 818 C C . THR A 1 108 ? 5.173 11.443 15.101 1.00 94.38 108 THR A C 1
ATOM 820 O O . THR A 1 108 ? 5.145 12.653 14.907 1.00 94.38 108 THR A O 1
ATOM 823 N N . ARG A 1 109 ? 4.150 10.641 14.774 1.00 92.44 109 ARG A N 1
ATOM 824 C CA . ARG A 1 109 ? 2.870 11.125 14.243 1.00 92.44 109 ARG A CA 1
ATOM 825 C C . ARG A 1 109 ? 1.705 10.262 14.707 1.00 92.44 109 ARG A C 1
ATOM 827 O O . ARG A 1 109 ? 1.829 9.039 14.764 1.00 92.44 109 ARG A O 1
ATOM 834 N N . SER A 1 110 ? 0.566 10.908 14.937 1.00 93.25 110 SER A N 1
ATOM 835 C CA . SER A 1 110 ? -0.745 10.288 15.141 1.00 93.25 110 SER A CA 1
ATOM 836 C C . SER A 1 110 ? -1.754 10.979 14.228 1.00 93.25 110 SER A C 1
ATOM 838 O O . SER A 1 110 ? -1.941 12.188 14.343 1.00 93.25 110 SER A O 1
ATOM 840 N N . ILE A 1 111 ? -2.373 10.230 13.323 1.00 91.94 111 ILE A N 1
ATOM 841 C CA . ILE A 1 111 ? -3.194 10.764 12.235 1.00 91.94 111 ILE A CA 1
ATOM 842 C C . ILE A 1 111 ? -4.592 10.147 12.351 1.00 91.94 111 ILE A C 1
ATOM 844 O O . ILE A 1 111 ? -4.727 8.934 12.151 1.00 91.94 111 ILE A O 1
ATOM 848 N N . PRO A 1 112 ? -5.625 10.924 12.724 1.00 91.38 112 PRO A N 1
ATOM 849 C CA . PRO A 1 112 ? -6.996 10.436 12.726 1.00 91.38 112 PRO A CA 1
ATOM 850 C C . PRO A 1 112 ? -7.457 10.196 11.288 1.00 91.38 112 PRO A C 1
ATOM 852 O O . PRO A 1 112 ? -7.203 11.003 10.397 1.00 91.38 112 PRO A O 1
ATOM 855 N N . LEU A 1 113 ? -8.140 9.078 11.065 1.00 87.56 113 LEU A N 1
ATOM 856 C CA . LEU A 1 113 ? -8.633 8.679 9.753 1.00 87.56 113 LEU A CA 1
ATOM 857 C C . LEU A 1 113 ? -10.156 8.584 9.805 1.00 87.56 113 LEU A C 1
ATOM 859 O O . LEU A 1 113 ? -10.718 7.814 10.585 1.00 87.56 113 LEU A O 1
ATOM 863 N N . ALA A 1 114 ? -10.825 9.378 8.971 1.00 79.06 114 ALA A N 1
ATOM 864 C CA . ALA A 1 114 ? -12.276 9.368 8.872 1.00 79.06 114 ALA A CA 1
ATOM 865 C C . ALA A 1 114 ? -12.740 8.134 8.085 1.00 79.06 114 ALA A C 1
ATOM 867 O O . ALA A 1 114 ? -12.519 8.040 6.877 1.00 79.06 114 ALA A O 1
ATOM 868 N N . ALA A 1 115 ? -13.406 7.200 8.765 1.00 79.44 115 ALA A N 1
ATOM 869 C CA . ALA A 1 115 ? -14.052 6.053 8.144 1.00 79.44 115 ALA A CA 1
ATOM 870 C C . ALA A 1 115 ? -15.499 5.920 8.656 1.00 79.44 115 ALA A C 1
ATOM 872 O O . ALA A 1 115 ? -15.737 5.956 9.862 1.00 79.44 115 ALA A O 1
ATOM 873 N N . PRO A 1 116 ? -16.501 5.774 7.774 1.00 76.88 116 PRO A N 1
ATOM 874 C CA . PRO A 1 116 ? -17.863 5.456 8.187 1.00 76.88 116 PRO A CA 1
ATOM 875 C C . PRO A 1 116 ? -17.902 4.205 9.071 1.00 76.88 116 PRO A C 1
ATOM 877 O O . PRO A 1 116 ? -17.322 3.183 8.717 1.00 76.88 116 PRO A O 1
ATOM 880 N N . GLY A 1 117 ? -18.585 4.291 10.213 1.00 78.25 117 GLY A N 1
ATOM 881 C CA . GLY A 1 117 ? -18.753 3.162 11.135 1.00 78.25 117 GLY A CA 1
ATOM 882 C C . GLY A 1 117 ? -17.540 2.841 12.016 1.00 78.25 117 GLY A C 1
ATOM 883 O O . GLY A 1 117 ? -17.636 1.934 12.839 1.00 78.25 117 GLY A O 1
ATOM 884 N N . ALA A 1 118 ? -16.421 3.571 11.901 1.00 85.38 118 ALA A N 1
ATOM 885 C CA . ALA A 1 118 ? -15.240 3.334 12.729 1.00 85.38 118 ALA A CA 1
ATOM 886 C C . ALA A 1 118 ? -14.405 4.592 12.989 1.00 85.38 118 ALA A C 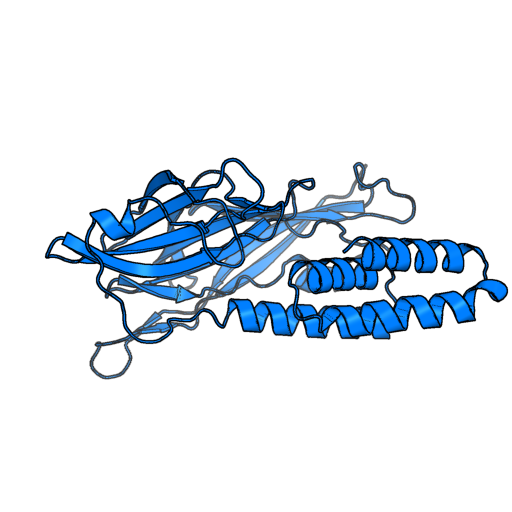1
ATOM 888 O O . ALA A 1 118 ? -14.086 5.357 12.083 1.00 85.38 118 ALA A O 1
ATOM 889 N N . THR A 1 119 ? -13.940 4.743 14.227 1.00 91.50 119 THR A N 1
ATOM 890 C CA . THR A 1 119 ? -12.907 5.727 14.561 1.00 91.50 119 THR A CA 1
ATOM 891 C C . THR A 1 119 ? -11.543 5.088 14.347 1.00 91.50 119 THR A C 1
ATOM 893 O O . THR A 1 119 ? -11.136 4.220 15.121 1.00 91.50 119 THR A O 1
ATOM 896 N N . LEU A 1 120 ? -10.837 5.497 13.292 1.00 92.06 120 LEU A N 1
ATOM 897 C CA . LEU A 1 120 ? -9.523 4.958 12.957 1.00 92.06 120 LEU A CA 1
ATOM 898 C C . LEU A 1 120 ? -8.400 5.943 13.305 1.00 92.06 120 LEU A C 1
ATOM 900 O O . LEU A 1 120 ? -8.554 7.160 13.198 1.00 92.06 120 LEU A O 1
ATOM 904 N N . LEU A 1 121 ? -7.243 5.409 13.695 1.00 92.94 121 LEU A N 1
ATOM 905 C CA . LEU A 1 121 ? -6.031 6.181 13.965 1.00 92.94 121 LEU A CA 1
ATOM 906 C C . LEU A 1 121 ? -4.815 5.479 13.363 1.00 92.94 121 LEU A C 1
ATOM 908 O O . LEU A 1 121 ? -4.543 4.326 13.691 1.00 92.94 121 LEU A O 1
ATOM 912 N N . ALA A 1 122 ? -4.039 6.180 12.542 1.00 92.62 122 ALA A N 1
ATOM 913 C CA . ALA A 1 122 ? -2.708 5.737 12.148 1.00 92.62 122 ALA A CA 1
ATOM 914 C C . ALA A 1 122 ? -1.650 6.338 13.084 1.00 92.62 122 ALA A C 1
ATOM 916 O O . ALA A 1 122 ? -1.686 7.522 13.409 1.00 92.62 122 ALA A O 1
ATOM 917 N N . THR A 1 123 ? -0.677 5.539 13.507 1.00 93.62 123 THR A N 1
ATOM 918 C CA . THR A 1 123 ? 0.466 5.994 14.313 1.00 93.62 123 THR A CA 1
ATOM 919 C C . THR A 1 123 ? 1.765 5.619 13.626 1.00 93.62 123 THR A C 1
ATOM 921 O O . THR A 1 123 ? 1.900 4.466 13.218 1.00 93.62 123 THR A O 1
ATOM 924 N N . ILE A 1 124 ? 2.728 6.539 13.561 1.00 93.38 124 ILE A N 1
ATOM 925 C CA . ILE A 1 124 ? 4.061 6.288 12.995 1.00 93.38 124 ILE A CA 1
ATOM 926 C C . ILE A 1 124 ? 5.113 6.480 14.084 1.00 93.38 124 ILE A C 1
ATOM 928 O O . ILE A 1 124 ? 5.236 7.569 14.653 1.00 93.38 124 ILE A O 1
ATOM 932 N N . HIS A 1 125 ? 5.887 5.432 14.347 1.00 94.19 125 HIS A N 1
ATOM 933 C CA . HIS A 1 125 ? 6.983 5.438 15.306 1.00 94.19 125 HIS A CA 1
ATOM 934 C C . HIS A 1 125 ? 8.328 5.346 14.581 1.00 94.19 125 HIS A C 1
ATOM 936 O O . HIS A 1 125 ? 8.463 4.561 13.643 1.00 94.19 125 HIS A O 1
ATOM 942 N N . ARG A 1 126 ? 9.320 6.132 15.007 1.00 94.00 126 ARG A N 1
ATOM 943 C CA . ARG A 1 126 ? 10.661 6.183 14.393 1.00 94.00 126 ARG A CA 1
ATOM 944 C C . ARG A 1 126 ? 11.750 6.032 15.454 1.00 94.00 126 ARG A C 1
ATOM 946 O O . ARG A 1 126 ? 11.510 6.343 16.618 1.00 94.00 126 ARG A O 1
ATOM 953 N N . SER A 1 127 ? 12.926 5.547 15.058 1.00 92.75 127 SER A N 1
ATOM 954 C CA . SER A 1 127 ? 14.138 5.608 15.890 1.00 92.75 127 SER A CA 1
ATOM 955 C C . SER A 1 127 ? 14.989 6.812 15.490 1.00 92.75 127 SER A C 1
ATOM 957 O O . SER A 1 127 ? 14.888 7.297 14.364 1.00 92.75 127 SER A O 1
ATOM 959 N N . ALA A 1 128 ? 15.844 7.266 16.406 1.00 88.00 128 ALA A N 1
ATOM 960 C CA . ALA A 1 128 ? 16.926 8.198 16.100 1.00 88.00 128 ALA A CA 1
ATOM 961 C C . ALA A 1 128 ? 18.104 7.525 15.365 1.00 88.00 128 ALA A C 1
ATOM 963 O O . ALA A 1 128 ? 18.887 8.218 14.718 1.00 88.00 128 ALA A O 1
ATOM 964 N N . GLY A 1 129 ? 18.241 6.199 15.460 1.00 85.81 129 GLY A N 1
ATOM 965 C CA . GLY A 1 129 ? 19.260 5.437 14.741 1.00 85.81 129 GLY A CA 1
ATOM 966 C C . GLY A 1 129 ? 18.676 4.580 13.622 1.00 85.81 129 GLY A C 1
ATOM 967 O O . GLY A 1 129 ? 17.877 5.046 12.814 1.00 85.81 129 GLY A O 1
ATOM 968 N N . ARG A 1 130 ? 19.134 3.329 13.505 1.00 84.56 130 ARG A N 1
ATOM 969 C CA . ARG A 1 130 ? 18.932 2.517 12.283 1.00 84.56 130 ARG A CA 1
ATOM 970 C C . ARG A 1 130 ? 17.700 1.618 12.290 1.00 84.56 130 ARG A C 1
ATOM 972 O O . ARG A 1 130 ? 17.432 0.967 11.282 1.00 84.56 130 ARG A O 1
ATOM 979 N N . ARG A 1 131 ? 16.960 1.559 13.399 1.00 88.56 131 ARG A N 1
ATOM 980 C CA . ARG A 1 131 ? 15.756 0.727 13.481 1.00 88.56 131 ARG A CA 1
ATOM 981 C C . ARG A 1 131 ? 14.697 1.237 12.491 1.00 88.56 131 ARG A C 1
ATOM 983 O O . ARG A 1 131 ? 14.339 2.415 12.572 1.00 88.56 131 ARG A O 1
ATOM 990 N N . PRO A 1 132 ? 14.167 0.378 11.598 1.00 89.31 132 PRO A N 1
ATOM 991 C CA . PRO A 1 132 ? 13.160 0.794 10.634 1.00 89.31 132 PRO A CA 1
ATOM 992 C C . PRO A 1 132 ? 11.906 1.351 11.316 1.00 89.31 132 PRO A C 1
ATOM 994 O O . PRO A 1 132 ? 11.506 0.843 12.374 1.00 89.31 132 PRO A O 1
ATOM 997 N N . PRO A 1 133 ? 11.267 2.378 10.732 1.00 91.62 133 PRO A N 1
ATOM 998 C CA . PRO A 1 133 ? 10.057 2.942 11.301 1.00 91.62 133 PRO A CA 1
ATOM 999 C C . PRO A 1 133 ? 8.897 1.941 11.274 1.00 91.62 133 PRO A C 1
ATOM 1001 O O . PRO A 1 133 ? 8.832 1.037 10.439 1.00 91.62 133 PRO A O 1
ATOM 1004 N N . GLU A 1 134 ? 7.946 2.131 12.184 1.00 91.62 134 GLU A N 1
ATOM 1005 C CA . GLU A 1 134 ? 6.756 1.293 12.314 1.00 91.62 134 GLU A CA 1
ATOM 1006 C C . GLU A 1 134 ? 5.485 2.134 12.202 1.00 91.62 134 GLU A C 1
ATOM 1008 O O . GLU A 1 134 ? 5.269 3.070 12.974 1.00 91.62 134 GLU A O 1
ATOM 1013 N N . LEU A 1 135 ? 4.610 1.754 11.277 1.00 92.06 135 LEU A N 1
ATOM 1014 C CA . LEU A 1 135 ? 3.246 2.239 11.177 1.00 92.06 135 LEU A CA 1
ATOM 1015 C C . LEU A 1 135 ? 2.299 1.226 11.823 1.00 92.06 135 LEU A C 1
ATOM 1017 O O . LEU A 1 135 ? 2.413 0.018 11.625 1.00 92.06 135 LEU A O 1
ATOM 1021 N N . SER A 1 136 ? 1.329 1.715 12.585 1.00 91.31 136 SER A N 1
ATOM 1022 C CA . SER A 1 136 ? 0.189 0.917 13.038 1.00 91.31 136 SER A CA 1
ATOM 1023 C C . SER A 1 136 ? -1.113 1.627 12.704 1.00 91.31 136 SER A C 1
ATOM 1025 O O . SER A 1 136 ? -1.191 2.846 12.837 1.00 91.31 136 SER A O 1
ATOM 1027 N N . LEU A 1 137 ? -2.119 0.864 12.287 1.00 90.75 137 LEU A N 1
ATOM 1028 C CA . LEU A 1 137 ? -3.488 1.332 12.105 1.00 90.75 137 LEU A CA 1
ATOM 1029 C C . LEU A 1 137 ? -4.350 0.728 13.204 1.00 90.75 137 LEU A C 1
ATOM 1031 O O . LEU A 1 137 ? -4.344 -0.487 13.408 1.00 90.75 137 LEU A O 1
ATOM 1035 N N . TRP A 1 138 ? -5.075 1.583 13.904 1.00 92.44 138 TRP A N 1
ATOM 1036 C CA . TRP A 1 138 ? -5.889 1.239 15.055 1.00 92.44 138 TRP A CA 1
ATOM 1037 C C . TRP A 1 138 ? -7.345 1.567 14.778 1.00 92.44 138 TRP A C 1
ATOM 1039 O O . TRP A 1 138 ? -7.637 2.585 14.153 1.00 92.44 138 TRP A O 1
ATOM 1049 N N . ARG A 1 139 ? -8.244 0.749 15.315 1.00 92.00 139 ARG A N 1
ATOM 1050 C CA . ARG A 1 139 ? -9.619 1.140 15.602 1.00 92.00 139 ARG A CA 1
ATOM 1051 C C . ARG A 1 139 ? -9.724 1.506 17.073 1.00 92.00 139 ARG A C 1
ATOM 1053 O O . ARG A 1 139 ? -9.194 0.796 17.925 1.00 92.00 139 ARG A O 1
ATOM 1060 N N . ILE A 1 140 ? -10.397 2.611 17.349 1.00 93.19 140 ILE A N 1
ATOM 1061 C CA . ILE A 1 140 ? -10.747 3.023 18.703 1.00 93.19 140 ILE A CA 1
ATOM 1062 C C . ILE A 1 140 ? -12.137 2.463 18.993 1.00 93.19 140 ILE A C 1
ATOM 1064 O O . ILE A 1 140 ? -13.093 2.768 18.280 1.00 93.19 140 ILE A O 1
ATOM 1068 N N . GLU A 1 141 ? -12.220 1.597 19.995 1.00 92.31 141 GLU A N 1
ATOM 1069 C CA . GLU A 1 141 ? -13.464 0.992 20.454 1.00 92.31 141 GLU A CA 1
ATOM 1070 C C . GLU A 1 141 ? -14.271 1.974 21.320 1.00 92.31 141 GLU A C 1
ATOM 1072 O O . GLU A 1 141 ? -13.767 3.014 21.751 1.00 92.31 141 GLU A O 1
ATOM 1077 N N . ALA A 1 142 ? -15.547 1.662 21.564 1.00 89.38 142 ALA A N 1
ATOM 1078 C CA . ALA A 1 142 ? -16.464 2.551 22.287 1.00 89.38 142 ALA A CA 1
ATOM 1079 C C . ALA A 1 142 ? -16.026 2.838 23.737 1.00 89.38 142 ALA A C 1
ATOM 1081 O O . ALA A 1 142 ? -16.310 3.909 24.265 1.00 89.38 142 ALA A O 1
ATOM 1082 N N . ASP A 1 143 ? -15.308 1.903 24.360 1.00 90.62 143 ASP A N 1
ATOM 1083 C CA . ASP A 1 143 ? -14.713 2.036 25.694 1.00 90.62 143 ASP A CA 1
ATOM 1084 C C . ASP A 1 143 ? -13.365 2.791 25.688 1.00 90.62 143 ASP A C 1
ATOM 1086 O O . ASP A 1 143 ? -12.729 2.955 26.729 1.00 90.62 143 ASP A O 1
ATOM 1090 N N . GLY A 1 144 ? -12.916 3.260 24.519 1.00 92.00 144 GLY A N 1
ATOM 1091 C CA . GLY A 1 144 ? -11.639 3.943 24.331 1.00 92.00 144 GLY A CA 1
ATOM 1092 C C . GLY A 1 144 ? -10.434 3.009 24.194 1.00 92.00 144 GLY A C 1
ATOM 1093 O O . GLY A 1 144 ? -9.305 3.502 24.070 1.00 92.00 144 GLY A O 1
ATOM 1094 N N . ALA A 1 145 ? -10.634 1.686 24.193 1.00 93.06 145 ALA A N 1
ATOM 1095 C CA . ALA A 1 145 ? -9.575 0.727 23.915 1.00 93.06 145 ALA A CA 1
ATOM 1096 C C . ALA A 1 145 ? -9.130 0.797 22.448 1.00 93.06 145 ALA A C 1
ATOM 1098 O O . ALA A 1 145 ? -9.890 1.146 21.544 1.00 93.06 145 ALA A O 1
ATOM 1099 N N . PHE A 1 146 ? -7.867 0.458 22.199 1.00 94.12 146 PHE A N 1
ATOM 1100 C CA . PHE A 1 146 ? -7.281 0.478 20.865 1.00 94.12 146 PHE A CA 1
ATOM 1101 C C . PHE A 1 146 ? -7.136 -0.946 20.357 1.00 94.12 146 PHE A C 1
ATOM 1103 O O . PHE A 1 146 ? -6.349 -1.724 20.890 1.00 94.12 146 PHE A O 1
ATOM 1110 N N . ARG A 1 147 ? -7.841 -1.276 19.279 1.00 92.19 147 ARG A N 1
ATOM 1111 C CA . ARG A 1 147 ? -7.663 -2.535 18.563 1.00 92.19 147 ARG A CA 1
ATOM 1112 C C . ARG A 1 147 ? -6.730 -2.332 17.383 1.00 92.19 147 ARG A C 1
ATOM 1114 O O . ARG A 1 147 ? -7.029 -1.545 16.484 1.00 92.19 147 ARG A O 1
ATOM 1121 N N . ARG A 1 148 ? -5.599 -3.039 17.348 1.00 90.88 148 ARG A N 1
ATOM 1122 C CA . ARG A 1 148 ? -4.684 -2.956 16.198 1.00 90.88 148 ARG A CA 1
ATOM 1123 C C . ARG A 1 148 ? -5.266 -3.708 15.005 1.00 90.88 148 ARG A C 1
ATOM 1125 O O . ARG A 1 148 ? -5.557 -4.894 15.111 1.00 90.88 148 ARG A O 1
ATOM 1132 N N . LEU A 1 149 ? -5.392 -3.020 13.877 1.00 87.44 149 LEU A N 1
ATOM 1133 C CA . LEU A 1 149 ? -5.871 -3.576 12.612 1.00 87.44 149 LEU A CA 1
ATOM 1134 C C . LEU A 1 149 ? -4.718 -3.895 11.658 1.00 87.44 149 LEU A C 1
ATOM 1136 O O . LEU A 1 149 ? -4.738 -4.915 10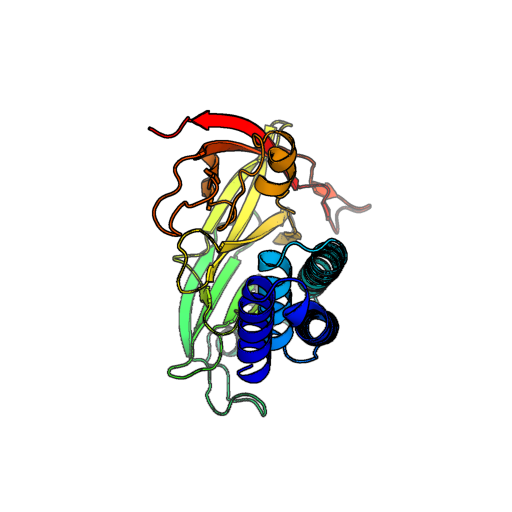.980 1.00 87.44 149 LEU A O 1
ATOM 1140 N N . VAL A 1 150 ? -3.699 -3.031 11.618 1.00 87.56 150 VAL A N 1
ATOM 1141 C CA . VAL A 1 150 ? -2.495 -3.229 10.797 1.00 87.56 150 VAL A CA 1
ATOM 1142 C C . VAL A 1 150 ? -1.268 -2.892 11.619 1.00 87.56 150 VAL A C 1
ATOM 1144 O O . VAL A 1 150 ? -1.255 -1.905 12.356 1.00 87.56 150 VAL A O 1
ATOM 1147 N N . ARG A 1 151 ? -0.215 -3.683 11.432 1.00 89.56 151 ARG A N 1
ATOM 1148 C CA . ARG A 1 151 ? 1.156 -3.318 11.766 1.00 89.56 151 ARG A CA 1
ATOM 1149 C C . ARG A 1 151 ? 1.985 -3.374 10.489 1.00 89.56 151 ARG A C 1
ATOM 1151 O O . ARG A 1 151 ? 1.850 -4.290 9.683 1.00 89.56 151 ARG A O 1
ATOM 1158 N N . TRP A 1 152 ? 2.824 -2.372 10.278 1.00 85.88 152 TRP A N 1
ATOM 1159 C CA . TRP A 1 152 ? 3.726 -2.325 9.141 1.00 85.88 152 TRP A CA 1
ATOM 1160 C C . TRP A 1 152 ? 5.075 -1.770 9.580 1.00 85.88 152 TRP A C 1
ATOM 1162 O O . TRP A 1 152 ? 5.205 -0.594 9.894 1.00 85.88 152 TRP A O 1
ATOM 1172 N N . VAL A 1 153 ? 6.085 -2.636 9.593 1.00 87.94 153 VAL A N 1
ATOM 1173 C CA . VAL A 1 153 ? 7.485 -2.235 9.746 1.00 87.94 153 VAL A CA 1
ATOM 1174 C C . VAL A 1 153 ? 8.045 -1.932 8.359 1.00 87.94 153 VAL A C 1
ATOM 1176 O O . VAL A 1 153 ? 7.896 -2.743 7.442 1.00 87.94 153 VAL A O 1
ATOM 1179 N N . ALA A 1 154 ? 8.627 -0.750 8.191 1.00 84.44 154 ALA A N 1
ATOM 1180 C CA . ALA A 1 154 ? 9.272 -0.354 6.949 1.00 84.44 154 ALA A CA 1
ATOM 1181 C C . ALA A 1 154 ? 10.491 -1.234 6.639 1.00 84.44 154 ALA A C 1
ATOM 1183 O O . ALA A 1 154 ? 11.126 -1.789 7.536 1.00 84.44 154 ALA A O 1
ATOM 1184 N N . ASP A 1 155 ? 10.844 -1.320 5.359 1.00 78.81 155 ASP A N 1
ATOM 1185 C CA . ASP A 1 155 ? 12.128 -1.890 4.955 1.00 78.81 155 ASP A CA 1
ATOM 1186 C C . ASP A 1 155 ? 13.280 -0.957 5.393 1.00 78.81 155 ASP A C 1
ATOM 1188 O O . ASP A 1 155 ? 13.109 0.258 5.498 1.00 78.81 155 ASP A O 1
ATOM 1192 N N . GLU A 1 156 ? 14.477 -1.499 5.640 1.00 71.06 156 GLU A N 1
ATOM 1193 C CA . GLU A 1 156 ? 15.648 -0.689 6.008 1.00 71.06 156 GLU A CA 1
ATOM 1194 C C . GLU A 1 156 ? 15.981 0.339 4.907 1.00 71.06 156 GLU A C 1
ATOM 1196 O O . GLU A 1 156 ? 16.166 -0.012 3.737 1.00 71.06 156 GLU A O 1
ATOM 1201 N N . GLY A 1 157 ? 16.063 1.619 5.285 1.00 74.38 157 GLY A N 1
ATOM 1202 C CA . GLY A 1 157 ? 16.254 2.738 4.355 1.00 74.38 157 GLY A CA 1
ATOM 1203 C C . GLY A 1 157 ? 14.978 3.200 3.639 1.00 74.38 157 GLY A C 1
ATOM 1204 O O . GLY A 1 157 ? 15.057 4.068 2.769 1.00 74.38 157 GLY A O 1
ATOM 1205 N N . ALA A 1 158 ? 13.816 2.643 3.980 1.00 80.00 158 ALA A N 1
ATOM 1206 C CA . ALA A 1 158 ? 12.519 3.194 3.619 1.00 80.00 158 ALA A CA 1
ATOM 1207 C C . ALA A 1 158 ? 11.940 4.006 4.785 1.00 80.00 158 ALA A C 1
ATOM 1209 O O . ALA A 1 158 ? 12.219 3.738 5.955 1.00 80.00 158 ALA A O 1
ATOM 1210 N N . ASP A 1 159 ? 11.111 4.988 4.459 1.00 81.69 159 ASP A N 1
ATOM 1211 C CA . ASP A 1 159 ? 10.353 5.763 5.433 1.00 81.69 159 ASP A CA 1
ATOM 1212 C C . ASP A 1 159 ? 8.919 5.947 4.937 1.00 81.69 159 ASP A C 1
ATOM 1214 O O . ASP A 1 159 ? 8.632 5.891 3.741 1.00 81.69 159 ASP A O 1
ATOM 1218 N N . PHE A 1 160 ? 7.984 6.137 5.856 1.00 80.06 160 PHE A N 1
ATOM 1219 C CA . PHE A 1 160 ? 6.604 6.423 5.493 1.00 80.06 160 PHE A CA 1
ATOM 1220 C C . PHE A 1 160 ? 6.529 7.825 4.877 1.00 80.06 160 PHE A C 1
ATOM 1222 O O . PHE A 1 160 ? 6.925 8.807 5.513 1.00 80.06 160 PHE A O 1
ATOM 1229 N N . ALA A 1 161 ? 6.054 7.890 3.626 1.00 68.19 161 ALA A N 1
ATOM 1230 C CA . ALA A 1 161 ? 5.847 9.131 2.872 1.00 68.19 161 ALA A CA 1
ATOM 1231 C C . ALA A 1 161 ? 4.765 9.995 3.564 1.00 68.19 161 ALA A C 1
ATOM 1233 O O . ALA A 1 161 ? 4.095 9.490 4.473 1.00 68.19 161 ALA A O 1
ATOM 1234 N N . PRO A 1 162 ? 4.587 11.288 3.219 1.00 59.03 162 PRO A N 1
ATOM 1235 C CA . PRO A 1 162 ? 3.712 12.146 4.008 1.00 59.03 162 PRO A CA 1
ATOM 1236 C C . PRO A 1 162 ? 2.257 11.645 4.009 1.00 59.03 162 PRO A C 1
ATOM 1238 O O . PRO A 1 162 ? 1.670 11.387 2.968 1.00 59.03 162 PRO A O 1
ATOM 1241 N N . GLU A 1 163 ? 1.770 11.506 5.245 1.00 63.78 163 GLU A N 1
ATOM 1242 C CA . GLU A 1 163 ? 0.433 11.199 5.771 1.00 63.78 163 GLU A CA 1
ATOM 1243 C C . GLU A 1 163 ? -0.395 10.112 5.065 1.00 63.78 163 GLU A C 1
ATOM 1245 O O . GLU A 1 163 ? -1.035 10.371 4.048 1.00 63.78 163 GLU A O 1
ATOM 1250 N N . PRO A 1 164 ? -0.494 8.907 5.674 1.00 68.50 164 PRO A N 1
ATOM 1251 C CA . PRO A 1 164 ? -1.646 8.038 5.480 1.00 68.50 164 PRO A CA 1
ATOM 1252 C C . PRO A 1 164 ? -2.941 8.843 5.438 1.00 68.50 164 PRO A C 1
ATOM 1254 O O . PRO A 1 164 ? -3.177 9.672 6.317 1.00 68.50 164 PRO A O 1
ATOM 1257 N N . PHE A 1 165 ? -3.791 8.566 4.459 1.00 72.81 165 PHE A N 1
ATOM 1258 C CA . PHE A 1 165 ? -5.071 9.245 4.328 1.00 72.81 165 PHE A CA 1
ATOM 1259 C C . PHE A 1 165 ? -6.197 8.237 4.136 1.00 72.81 165 PHE A C 1
ATOM 1261 O O . PHE A 1 165 ? -6.000 7.106 3.678 1.00 72.81 165 PHE A O 1
ATOM 1268 N N . ALA A 1 166 ? -7.394 8.664 4.520 1.00 68.50 166 ALA A N 1
ATOM 1269 C CA . ALA A 1 166 ? -8.630 7.952 4.262 1.00 68.50 166 ALA A CA 1
ATOM 1270 C C . ALA A 1 166 ? -9.474 8.780 3.297 1.00 68.50 166 ALA A C 1
ATOM 1272 O O . ALA A 1 166 ? -9.591 9.996 3.444 1.00 68.50 166 ALA A O 1
ATOM 1273 N N . ALA A 1 167 ? -10.046 8.118 2.301 1.00 71.88 167 ALA A N 1
ATOM 1274 C CA . ALA A 1 167 ? -10.840 8.745 1.260 1.00 71.88 167 ALA A CA 1
ATOM 1275 C C . ALA A 1 167 ? -12.009 7.838 0.883 1.00 71.88 167 ALA A C 1
ATOM 1277 O O . ALA A 1 167 ? -11.893 6.615 0.914 1.00 71.88 167 ALA A O 1
ATOM 1278 N N . ARG A 1 168 ? -13.145 8.416 0.489 1.00 72.19 168 ARG A N 1
ATOM 1279 C CA . ARG A 1 168 ? -14.281 7.642 -0.023 1.00 72.19 168 ARG A CA 1
ATOM 1280 C C . ARG A 1 168 ? -14.163 7.501 -1.535 1.00 72.19 168 ARG A C 1
ATOM 1282 O O . ARG A 1 168 ? -14.042 8.499 -2.231 1.00 72.19 168 ARG A O 1
ATOM 1289 N N . TRP A 1 169 ? -14.202 6.268 -2.020 1.00 74.56 169 TRP A N 1
ATOM 1290 C CA . TRP A 1 169 ? -13.991 5.927 -3.422 1.00 74.56 169 TRP A CA 1
ATOM 1291 C C . TRP A 1 169 ? -15.221 5.274 -4.013 1.00 74.56 169 TRP A C 1
ATOM 1293 O O . TRP A 1 169 ? -15.780 4.358 -3.420 1.00 74.56 169 TRP A O 1
ATOM 1303 N N . THR A 1 170 ? -15.626 5.698 -5.200 1.00 70.94 170 THR A N 1
ATOM 1304 C CA . THR A 1 170 ? -16.782 5.107 -5.872 1.00 70.94 170 THR A CA 1
ATOM 1305 C C . THR A 1 170 ? -16.341 3.900 -6.693 1.00 70.94 170 THR A C 1
ATOM 1307 O O . THR A 1 170 ? -15.461 3.992 -7.546 1.00 70.94 170 THR A O 1
ATOM 1310 N N . THR A 1 171 ? -16.938 2.746 -6.414 1.00 70.31 171 THR A N 1
ATOM 1311 C CA . THR A 1 171 ? -16.776 1.534 -7.229 1.00 70.31 171 THR A CA 1
ATOM 1312 C C . THR A 1 171 ? -17.452 1.702 -8.589 1.00 70.31 171 THR A C 1
ATOM 1314 O O . THR A 1 171 ? -18.327 2.546 -8.771 1.00 70.31 171 THR A O 1
ATOM 1317 N N . THR A 1 172 ? -17.104 0.838 -9.540 1.00 61.31 172 THR A N 1
ATOM 1318 C CA . THR A 1 172 ? -17.773 0.769 -10.857 1.00 61.31 172 THR A CA 1
ATOM 1319 C C . THR A 1 172 ? -19.293 0.555 -10.793 1.00 61.31 172 THR A C 1
ATOM 1321 O O . THR A 1 172 ? -19.990 0.937 -11.726 1.00 61.31 172 THR A O 1
ATOM 1324 N N . SER A 1 173 ? -19.832 0.006 -9.698 1.00 60.38 173 SER A N 1
ATOM 1325 C CA . SER A 1 173 ? -21.280 -0.128 -9.472 1.00 60.38 173 SER A CA 1
ATOM 1326 C C . SER A 1 173 ? -21.933 1.115 -8.849 1.00 60.38 173 SER A C 1
ATOM 1328 O O . SER A 1 173 ? -23.115 1.085 -8.518 1.00 60.38 173 SER A O 1
ATOM 1330 N N . GLY A 1 174 ? -21.182 2.204 -8.652 1.00 71.94 174 GLY A N 1
ATOM 1331 C CA . GLY A 1 174 ? -21.667 3.438 -8.028 1.00 71.94 174 GLY A CA 1
ATOM 1332 C C . GLY A 1 174 ? -21.656 3.419 -6.495 1.00 71.94 174 GLY A C 1
ATOM 1333 O O . GLY A 1 174 ? -22.005 4.415 -5.864 1.00 71.94 174 GLY A O 1
ATOM 1334 N N . VAL A 1 175 ? -21.225 2.321 -5.865 1.00 74.62 175 VAL A N 1
ATOM 1335 C CA . VAL A 1 175 ? -21.166 2.213 -4.401 1.00 74.62 175 VAL A CA 1
ATOM 1336 C C . VAL A 1 175 ? -19.892 2.869 -3.878 1.00 74.62 175 VAL A C 1
ATOM 1338 O O . VAL A 1 175 ? -18.788 2.476 -4.255 1.00 74.62 175 VAL A O 1
ATOM 1341 N N . GLY A 1 176 ? -20.040 3.847 -2.983 1.00 81.12 176 GLY A N 1
ATOM 1342 C CA . GLY A 1 176 ? -18.919 4.488 -2.295 1.00 81.12 176 GLY A CA 1
ATOM 1343 C C . GLY A 1 176 ? -18.340 3.605 -1.186 1.00 81.12 176 GLY A C 1
ATOM 1344 O O . GLY A 1 176 ? -19.018 3.351 -0.193 1.00 81.12 176 GLY A O 1
ATOM 1345 N N . VAL A 1 177 ? -17.084 3.194 -1.333 1.00 84.06 177 VAL A N 1
ATOM 1346 C CA . VAL A 1 177 ? -16.311 2.400 -0.377 1.00 84.06 177 VAL A CA 1
ATOM 1347 C C . VAL A 1 177 ? -15.236 3.286 0.264 1.00 84.06 177 VAL A C 1
ATOM 1349 O O . VAL A 1 177 ? -14.455 3.914 -0.452 1.00 84.06 177 VAL A O 1
ATOM 1352 N N . PRO A 1 178 ? -15.161 3.370 1.601 1.00 87.50 178 PRO A N 1
ATOM 1353 C CA . PRO A 1 178 ? -14.062 4.050 2.275 1.00 87.50 178 PRO A CA 1
ATOM 1354 C C . PRO A 1 178 ? -12.769 3.261 2.073 1.00 87.50 178 PRO A C 1
ATOM 1356 O O . PRO A 1 178 ? -12.717 2.076 2.396 1.00 87.50 178 PRO A O 1
ATOM 1359 N N . LEU A 1 179 ? -11.729 3.914 1.562 1.00 89.06 179 LEU A N 1
ATOM 1360 C CA . LEU A 1 179 ? -10.390 3.357 1.440 1.00 89.06 179 LEU A CA 1
ATOM 1361 C C . LEU A 1 179 ? -9.428 4.065 2.391 1.00 89.06 179 LEU A C 1
ATOM 1363 O O . LEU A 1 179 ? -9.468 5.285 2.539 1.00 89.06 179 LEU A O 1
ATOM 1367 N N . VAL A 1 180 ? -8.523 3.296 2.985 1.00 88.44 180 VAL A N 1
ATOM 1368 C CA . VAL A 1 180 ? -7.340 3.782 3.695 1.00 88.44 180 VAL A CA 1
ATOM 1369 C C . VAL A 1 180 ? -6.118 3.457 2.847 1.00 88.44 180 VAL A C 1
ATOM 1371 O O . VAL A 1 180 ? -5.892 2.294 2.499 1.00 88.44 180 VAL A O 1
ATOM 1374 N N . VAL A 1 181 ? -5.330 4.481 2.526 1.00 87.31 181 VAL A N 1
ATOM 1375 C CA . VAL A 1 181 ? -4.103 4.360 1.736 1.00 87.31 181 VAL A CA 1
ATOM 1376 C C . VAL A 1 181 ? -2.904 4.609 2.642 1.00 87.31 181 VAL A C 1
ATOM 1378 O O . VAL A 1 181 ? -2.814 5.632 3.318 1.00 87.31 181 VAL A O 1
ATOM 1381 N N . LEU A 1 182 ? -1.985 3.645 2.665 1.00 85.50 182 LEU A N 1
ATOM 1382 C CA . LEU A 1 182 ? -0.753 3.692 3.443 1.00 85.50 182 LEU A CA 1
ATOM 1383 C C . LEU A 1 182 ? 0.445 3.661 2.491 1.00 85.50 182 LEU A C 1
ATOM 1385 O O . LEU A 1 182 ? 0.586 2.707 1.718 1.00 85.50 182 LEU A O 1
ATOM 1389 N N . ASP A 1 183 ? 1.325 4.656 2.605 1.00 82.75 183 ASP A N 1
ATOM 1390 C CA . ASP A 1 183 ? 2.472 4.834 1.716 1.00 82.75 183 ASP A CA 1
ATOM 1391 C C . ASP A 1 183 ? 3.817 4.704 2.412 1.00 82.75 183 ASP A C 1
ATOM 1393 O O . ASP A 1 183 ? 4.099 5.354 3.418 1.00 82.75 183 ASP A O 1
ATOM 1397 N N . LEU A 1 184 ? 4.686 3.900 1.805 1.00 79.38 184 LEU A N 1
ATOM 1398 C CA . LEU A 1 184 ? 6.078 3.749 2.187 1.00 79.38 184 LEU A CA 1
ATOM 1399 C C . LEU A 1 184 ? 6.968 4.186 1.021 1.00 79.38 184 LEU A C 1
ATOM 1401 O O . LEU A 1 184 ? 6.981 3.548 -0.032 1.00 79.38 184 LEU A O 1
ATOM 1405 N N . ALA A 1 185 ? 7.714 5.270 1.212 1.00 73.94 185 ALA A N 1
ATOM 1406 C CA . ALA A 1 185 ? 8.729 5.743 0.283 1.00 73.94 185 ALA A CA 1
ATOM 1407 C C . ALA A 1 185 ? 10.059 5.024 0.535 1.00 73.94 185 ALA A C 1
ATOM 1409 O O . ALA A 1 185 ? 10.568 4.989 1.654 1.00 73.94 185 ALA A O 1
ATOM 1410 N N . HIS A 1 186 ? 10.665 4.480 -0.517 1.00 69.62 186 HIS A N 1
ATOM 1411 C CA . HIS A 1 186 ? 12.035 3.969 -0.450 1.00 69.62 186 HIS A CA 1
ATOM 1412 C C . HIS A 1 186 ? 13.024 5.092 -0.772 1.00 69.62 186 HIS A C 1
ATOM 1414 O O . HIS A 1 186 ? 12.831 5.828 -1.742 1.00 69.62 186 HIS A O 1
ATOM 1420 N N . ALA A 1 187 ? 14.099 5.230 0.012 1.00 58.75 187 ALA A N 1
ATOM 1421 C CA . ALA A 1 187 ? 15.108 6.255 -0.245 1.00 58.75 187 ALA A CA 1
ATOM 1422 C C . ALA A 1 187 ? 15.718 6.129 -1.656 1.00 58.75 187 ALA A C 1
ATOM 1424 O O . ALA A 1 187 ? 16.052 5.036 -2.119 1.00 58.75 187 ALA A O 1
ATOM 1425 N N . GLY A 1 188 ? 15.914 7.274 -2.318 1.00 54.06 188 GLY A N 1
ATOM 1426 C CA . GLY A 1 188 ? 16.716 7.393 -3.542 1.00 54.06 188 GLY A CA 1
ATOM 1427 C C . GLY A 1 188 ? 15.960 7.313 -4.871 1.00 54.06 188 GLY A C 1
ATOM 1428 O O . GLY A 1 188 ? 16.557 7.601 -5.907 1.00 54.06 188 GLY A O 1
ATOM 1429 N N . THR A 1 189 ? 14.664 6.996 -4.887 1.00 54.00 189 THR A N 1
ATOM 1430 C CA . THR A 1 189 ? 13.849 7.067 -6.111 1.00 54.00 189 THR A CA 1
ATOM 1431 C C . THR A 1 189 ? 12.424 7.480 -5.775 1.00 54.00 189 THR A C 1
ATOM 1433 O O . THR A 1 189 ? 11.686 6.690 -5.195 1.00 54.00 189 THR A O 1
ATOM 1436 N N . ALA A 1 190 ? 12.016 8.679 -6.198 1.00 47.72 190 ALA A N 1
ATOM 1437 C CA . ALA A 1 190 ? 10.661 9.203 -5.997 1.00 47.72 190 ALA A CA 1
ATOM 1438 C C . ALA A 1 190 ? 9.543 8.296 -6.550 1.00 47.72 190 ALA A C 1
ATOM 1440 O O . ALA A 1 190 ? 8.396 8.509 -6.211 1.00 47.72 190 ALA A O 1
ATOM 1441 N N . ALA A 1 191 ? 9.857 7.291 -7.375 1.00 51.97 191 ALA A N 1
ATOM 1442 C CA . ALA A 1 191 ? 8.880 6.402 -8.002 1.00 51.97 191 ALA A CA 1
ATOM 1443 C C . ALA A 1 191 ? 8.741 5.009 -7.352 1.00 51.97 191 ALA A C 1
ATOM 1445 O O . ALA A 1 191 ? 7.804 4.281 -7.664 1.00 51.97 191 ALA A O 1
ATOM 1446 N N . ALA A 1 192 ? 9.598 4.647 -6.388 1.00 53.91 192 ALA A N 1
ATOM 1447 C CA . ALA A 1 192 ? 9.474 3.375 -5.674 1.00 53.91 192 ALA A CA 1
ATOM 1448 C C . ALA A 1 192 ? 8.698 3.565 -4.364 1.00 53.91 192 ALA A C 1
ATOM 1450 O O . ALA A 1 192 ? 9.287 3.615 -3.282 1.00 53.91 192 ALA A O 1
ATOM 1451 N N . HIS A 1 193 ? 7.373 3.670 -4.460 1.00 67.38 193 HIS A N 1
ATOM 1452 C CA . HIS A 1 193 ? 6.494 3.589 -3.296 1.00 67.38 193 HIS A CA 1
ATOM 1453 C C . HIS A 1 193 ? 5.975 2.158 -3.138 1.00 67.38 193 HIS A C 1
ATOM 1455 O O . HIS A 1 193 ? 5.398 1.592 -4.066 1.00 67.38 193 HIS A O 1
ATOM 1461 N N . THR A 1 194 ? 6.143 1.562 -1.956 1.00 73.56 194 THR A N 1
ATOM 1462 C CA . THR A 1 194 ? 5.273 0.442 -1.580 1.00 73.56 194 THR A CA 1
ATOM 1463 C C . THR A 1 194 ? 3.981 1.061 -1.063 1.00 73.56 194 THR A C 1
ATOM 1465 O O . THR A 1 194 ? 4.023 1.845 -0.118 1.00 73.56 194 THR A O 1
ATOM 1468 N N . ARG A 1 195 ? 2.842 0.690 -1.648 1.00 81.44 195 ARG A N 1
ATOM 1469 C CA . ARG A 1 195 ? 1.521 1.166 -1.230 1.00 81.44 195 ARG A CA 1
ATOM 1470 C C . ARG A 1 195 ? 0.668 0.006 -0.733 1.00 81.44 195 ARG A C 1
ATOM 1472 O O . ARG A 1 195 ? 0.659 -1.063 -1.344 1.00 81.44 195 ARG A O 1
ATOM 1479 N N . ARG A 1 196 ? -0.049 0.210 0.372 1.00 86.19 196 ARG A N 1
ATOM 1480 C CA . ARG A 1 196 ? -1.102 -0.702 0.843 1.00 86.19 196 ARG A CA 1
ATOM 1481 C C . ARG A 1 196 ? -2.428 0.041 0.849 1.00 86.19 196 ARG A C 1
ATOM 1483 O O . ARG A 1 196 ? -2.515 1.141 1.386 1.00 86.19 196 ARG A O 1
ATOM 1490 N N . VAL A 1 197 ? -3.444 -0.571 0.254 1.00 89.00 197 VAL A N 1
ATOM 1491 C CA . VAL A 1 197 ? -4.800 -0.027 0.188 1.00 89.00 197 VAL A CA 1
ATOM 1492 C C . VAL A 1 197 ? -5.723 -0.991 0.913 1.00 89.00 197 VAL A C 1
ATOM 1494 O O . VAL A 1 197 ? -5.655 -2.201 0.690 1.00 89.00 197 VAL A O 1
ATOM 1497 N N . TYR A 1 198 ? -6.570 -0.459 1.782 1.00 91.19 198 TYR A N 1
ATOM 1498 C CA . TYR A 1 198 ? -7.568 -1.228 2.513 1.00 91.19 198 TYR A CA 1
ATOM 1499 C C . TYR A 1 198 ? -8.936 -0.597 2.322 1.00 91.19 198 TYR A C 1
ATOM 1501 O O . TYR A 1 198 ? -9.069 0.610 2.478 1.00 91.19 198 TYR A O 1
ATOM 1509 N N . ALA A 1 199 ? -9.950 -1.398 2.027 1.00 91.00 199 ALA A N 1
ATOM 1510 C CA . ALA A 1 199 ? -11.336 -0.991 2.155 1.00 91.00 199 ALA A CA 1
ATOM 1511 C C . ALA A 1 199 ? -11.781 -1.152 3.607 1.00 91.00 199 ALA A C 1
ATOM 1513 O O . ALA A 1 199 ? -11.411 -2.129 4.256 1.00 91.00 199 ALA A O 1
ATOM 1514 N N . VAL A 1 200 ? -12.572 -0.206 4.103 1.00 90.12 200 VAL A N 1
ATOM 1515 C CA . VAL A 1 200 ? -13.207 -0.295 5.419 1.00 90.12 200 VAL A CA 1
ATOM 1516 C C . VAL A 1 200 ? -14.636 -0.781 5.225 1.00 90.12 200 VAL A C 1
ATOM 1518 O O . VAL A 1 200 ? -15.408 -0.152 4.496 1.00 90.12 200 VAL A O 1
ATOM 1521 N N . ASP A 1 201 ? -14.984 -1.908 5.839 1.00 89.81 201 ASP A N 1
ATOM 1522 C CA . ASP A 1 201 ? -16.353 -2.416 5.798 1.00 89.81 201 ASP A CA 1
ATOM 1523 C C . ASP A 1 201 ? -17.277 -1.686 6.793 1.00 89.81 201 ASP A C 1
ATOM 1525 O O . ASP A 1 201 ? -16.806 -0.922 7.640 1.00 89.81 201 ASP A O 1
ATOM 1529 N N . PRO A 1 202 ? -18.605 -1.893 6.720 1.00 88.31 202 PRO A N 1
ATOM 1530 C CA . PRO A 1 202 ? -19.551 -1.269 7.648 1.00 88.31 202 PRO A CA 1
ATOM 1531 C C . PRO A 1 202 ? -19.345 -1.624 9.126 1.00 88.31 202 PRO A C 1
ATOM 1533 O O . PRO A 1 202 ? -19.867 -0.925 9.991 1.00 88.31 202 PRO A O 1
ATOM 1536 N N . LEU A 1 203 ? -18.612 -2.700 9.428 1.00 86.62 203 LEU A N 1
ATOM 1537 C CA . LEU A 1 203 ? -18.246 -3.084 10.790 1.00 86.62 203 LEU A CA 1
ATOM 1538 C C . LEU A 1 203 ? -16.918 -2.458 11.219 1.00 86.62 203 LEU A C 1
ATOM 1540 O O . LEU A 1 203 ? -16.482 -2.707 12.339 1.00 86.62 203 LEU A O 1
ATOM 1544 N N . GLY A 1 204 ? -16.266 -1.661 10.370 1.00 86.94 204 GLY A N 1
ATOM 1545 C CA . GLY A 1 204 ? -14.983 -1.039 10.660 1.00 86.94 204 GLY A CA 1
ATOM 1546 C C . GLY A 1 204 ? -13.779 -1.967 10.516 1.00 86.94 204 GLY A C 1
ATOM 1547 O O . GLY A 1 204 ? -12.720 -1.651 11.060 1.00 86.94 204 GLY A O 1
ATOM 1548 N N . GLU A 1 205 ? -13.926 -3.119 9.859 1.00 88.31 205 GLU A N 1
ATOM 1549 C CA . GLU A 1 205 ? -12.809 -4.017 9.558 1.00 88.31 205 GLU A CA 1
ATOM 1550 C C . GLU A 1 205 ? -12.148 -3.651 8.229 1.00 88.31 205 GLU A C 1
ATOM 1552 O O . GLU A 1 205 ? -12.756 -3.049 7.341 1.00 88.31 205 GLU A O 1
ATOM 1557 N N . LEU A 1 206 ? -10.877 -4.032 8.094 1.00 89.12 206 LEU A N 1
ATOM 1558 C CA . LEU A 1 206 ? -10.080 -3.737 6.911 1.00 89.12 206 LEU A CA 1
ATOM 1559 C C . LEU A 1 206 ? -10.002 -4.930 5.975 1.00 89.12 206 LEU A C 1
ATOM 1561 O O . LEU A 1 206 ? -9.635 -6.034 6.372 1.00 89.12 206 LEU A O 1
ATOM 1565 N N . HIS A 1 207 ? -10.227 -4.650 4.700 1.00 88.69 207 HIS A N 1
ATOM 1566 C CA . HIS A 1 207 ? -10.124 -5.606 3.611 1.00 88.69 207 HIS A CA 1
ATOM 1567 C C . HIS A 1 207 ? -9.029 -5.150 2.655 1.00 88.69 207 HIS A C 1
ATOM 1569 O O . HIS A 1 207 ? -9.165 -4.073 2.073 1.00 88.69 207 HIS A O 1
ATOM 1575 N N . PRO A 1 208 ? -7.939 -5.912 2.468 1.00 90.25 208 PRO A N 1
ATOM 1576 C CA . PRO A 1 208 ? -6.912 -5.555 1.498 1.00 90.25 208 PRO A CA 1
ATOM 1577 C C . PRO A 1 208 ? -7.517 -5.360 0.104 1.00 90.25 208 PRO A C 1
ATOM 1579 O O . PRO A 1 208 ? -8.282 -6.201 -0.364 1.00 90.25 208 PRO A O 1
ATOM 1582 N N . VAL A 1 209 ? -7.148 -4.268 -0.562 1.00 90.56 209 VAL A N 1
ATOM 1583 C CA . VAL A 1 209 ? -7.509 -3.978 -1.954 1.00 90.56 209 VAL A CA 1
ATOM 1584 C C . VAL A 1 209 ? -6.233 -4.093 -2.783 1.00 90.56 209 VAL A C 1
ATOM 1586 O O . VAL A 1 209 ? -5.402 -3.180 -2.761 1.00 90.56 209 VAL A O 1
ATOM 1589 N N . PRO A 1 210 ? -6.016 -5.216 -3.488 1.00 90.19 210 PRO A N 1
ATOM 1590 C CA . PRO A 1 210 ? -4.863 -5.361 -4.358 1.00 90.19 210 PRO A CA 1
ATOM 1591 C C . PRO A 1 210 ? -4.867 -4.277 -5.436 1.00 90.19 210 PRO A C 1
ATOM 1593 O O . PRO A 1 210 ? -5.895 -4.027 -6.070 1.00 90.19 210 PRO A O 1
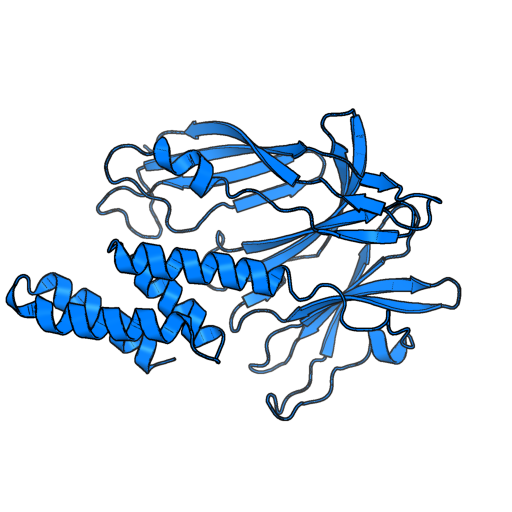ATOM 1596 N N . VAL A 1 211 ? -3.707 -3.662 -5.652 1.00 87.69 211 VAL A N 1
ATOM 1597 C CA . VAL A 1 211 ? -3.457 -2.789 -6.799 1.00 87.69 211 VAL A CA 1
ATOM 1598 C C . VAL A 1 211 ? -2.735 -3.622 -7.845 1.00 87.69 211 VAL A C 1
ATOM 1600 O O . VAL A 1 211 ? -1.653 -4.148 -7.583 1.00 87.69 211 VAL A O 1
ATOM 1603 N N . GLU A 1 212 ? -3.364 -3.800 -8.997 1.00 88.69 212 GLU A N 1
ATOM 1604 C CA . GLU A 1 212 ? -2.762 -4.484 -10.135 1.00 88.69 212 GLU A CA 1
ATOM 1605 C C . GLU A 1 212 ? -1.634 -3.628 -10.723 1.00 88.69 212 GLU A C 1
ATOM 1607 O O . GLU A 1 212 ? -1.778 -2.413 -10.845 1.00 88.69 212 GLU A O 1
ATOM 1612 N N . ASP A 1 213 ? -0.503 -4.261 -11.046 1.00 85.81 213 ASP A N 1
ATOM 1613 C CA . ASP A 1 213 ? 0.717 -3.576 -11.479 1.00 85.81 213 ASP A CA 1
ATOM 1614 C C . ASP A 1 213 ? 0.540 -2.937 -12.871 1.00 85.81 213 ASP A C 1
ATOM 1616 O O . ASP A 1 213 ? 0.514 -3.664 -13.873 1.00 85.81 213 ASP A O 1
ATOM 1620 N N . PRO A 1 214 ? 0.465 -1.594 -12.978 1.00 87.94 214 PRO A N 1
ATOM 1621 C CA . PRO A 1 214 ? 0.266 -0.935 -14.263 1.00 87.94 214 PRO A CA 1
ATOM 1622 C C . PRO A 1 214 ? 1.435 -1.155 -15.224 1.00 87.94 214 PRO A C 1
ATOM 1624 O O . PRO A 1 214 ? 1.222 -1.210 -16.436 1.00 87.94 214 PRO A O 1
ATOM 1627 N N . VAL A 1 215 ? 2.656 -1.318 -14.699 1.00 87.19 215 VAL A N 1
ATOM 1628 C CA . VAL A 1 215 ? 3.852 -1.565 -15.513 1.00 87.19 215 VAL A CA 1
ATOM 1629 C C . VAL A 1 215 ? 3.773 -2.953 -16.133 1.00 87.19 215 VAL A C 1
ATOM 1631 O O . VAL A 1 215 ? 3.922 -3.085 -17.344 1.00 87.19 215 VAL A O 1
ATOM 1634 N N . GLY A 1 216 ? 3.467 -3.979 -15.334 1.00 86.62 216 GLY A N 1
ATOM 1635 C CA . GLY A 1 216 ? 3.282 -5.346 -15.819 1.00 86.62 216 GLY A CA 1
ATOM 1636 C C . GLY A 1 216 ? 2.180 -5.469 -16.876 1.00 86.62 216 GLY A C 1
ATOM 1637 O O . GLY A 1 216 ? 2.371 -6.153 -17.881 1.00 86.62 216 GLY A O 1
ATOM 1638 N N . VAL A 1 217 ? 1.058 -4.764 -16.694 1.00 88.56 217 VAL A N 1
ATOM 1639 C CA . VAL A 1 217 ? -0.049 -4.736 -17.669 1.00 88.56 217 VAL A CA 1
ATOM 1640 C C . VAL A 1 217 ? 0.341 -4.008 -18.960 1.00 88.56 217 VAL A C 1
ATOM 1642 O O . VAL A 1 217 ? -0.118 -4.377 -20.043 1.00 88.56 217 VAL A O 1
ATOM 1645 N N . TYR A 1 218 ? 1.172 -2.967 -18.876 1.00 89.50 218 TYR A N 1
ATOM 1646 C CA . TYR A 1 218 ? 1.605 -2.204 -20.045 1.00 89.50 218 TYR A CA 1
ATOM 1647 C C . TYR A 1 218 ? 2.802 -2.815 -20.777 1.00 89.50 218 TYR A C 1
ATOM 1649 O O . TYR A 1 218 ? 2.946 -2.570 -21.970 1.00 89.50 218 TYR A O 1
ATOM 1657 N N . ALA A 1 219 ? 3.634 -3.615 -20.108 1.00 88.81 219 ALA A N 1
ATOM 1658 C CA . ALA A 1 219 ? 4.896 -4.129 -20.644 1.00 88.81 219 ALA A CA 1
ATOM 1659 C C . ALA A 1 219 ? 4.809 -4.732 -22.065 1.00 88.81 219 ALA A C 1
ATOM 1661 O O . ALA A 1 219 ? 5.682 -4.418 -22.870 1.00 88.81 219 ALA A O 1
ATOM 1662 N N . PRO A 1 220 ? 3.762 -5.497 -22.450 1.00 90.19 220 PRO A N 1
ATOM 1663 C CA . PRO A 1 220 ? 3.632 -6.012 -23.820 1.00 90.19 220 PRO A CA 1
ATOM 1664 C C . PRO A 1 220 ? 3.477 -4.938 -24.912 1.00 90.19 220 PRO A C 1
ATOM 1666 O O . PRO A 1 220 ? 3.554 -5.261 -26.092 1.00 90.19 220 PRO A O 1
ATOM 1669 N N . ARG A 1 221 ? 3.209 -3.680 -24.537 1.00 92.38 221 ARG A N 1
ATOM 1670 C CA . ARG A 1 221 ? 3.067 -2.526 -25.441 1.00 92.38 221 ARG A CA 1
ATOM 1671 C C . ARG A 1 221 ? 4.357 -1.716 -25.587 1.00 92.38 221 ARG A C 1
ATOM 1673 O O . ARG A 1 221 ? 4.371 -0.743 -26.338 1.00 92.38 221 ARG A O 1
ATOM 1680 N N . LEU A 1 222 ? 5.416 -2.062 -24.853 1.00 90.19 222 LEU A N 1
ATOM 1681 C CA . LEU A 1 222 ? 6.708 -1.394 -24.980 1.00 90.19 222 LEU A CA 1
ATOM 1682 C C . LEU A 1 222 ? 7.348 -1.744 -26.330 1.00 90.19 222 LEU A C 1
ATOM 1684 O O . LEU A 1 222 ? 7.282 -2.882 -26.790 1.00 90.19 222 LEU A O 1
ATOM 1688 N N . ALA A 1 223 ? 7.942 -0.745 -26.980 1.00 86.94 223 ALA A N 1
ATOM 1689 C CA . ALA A 1 223 ? 8.590 -0.920 -28.272 1.00 86.94 223 ALA A CA 1
ATOM 1690 C C . ALA A 1 223 ? 10.015 -1.459 -28.098 1.00 86.94 223 ALA A C 1
ATOM 1692 O O . ALA A 1 223 ? 10.813 -0.858 -27.380 1.00 86.94 223 ALA A O 1
ATOM 1693 N N . GLY A 1 224 ? 10.345 -2.540 -28.808 1.00 88.69 224 GLY A N 1
ATOM 1694 C CA . GLY A 1 224 ? 11.705 -3.078 -28.872 1.00 88.69 224 GLY A CA 1
ATOM 1695 C C . GLY A 1 224 ? 12.259 -3.459 -27.499 1.00 88.69 224 GLY A C 1
ATOM 1696 O O . GLY A 1 224 ? 11.679 -4.275 -26.790 1.00 88.69 224 GLY A O 1
ATOM 1697 N N . ASP A 1 225 ? 13.390 -2.861 -27.151 1.00 87.44 225 ASP A N 1
ATOM 1698 C CA . ASP A 1 225 ? 14.139 -3.046 -25.907 1.00 87.44 225 ASP A CA 1
ATOM 1699 C C . ASP A 1 225 ? 13.880 -1.938 -24.871 1.00 87.44 225 ASP A C 1
ATOM 1701 O O . ASP A 1 225 ? 14.637 -1.781 -23.912 1.00 87.44 225 ASP A O 1
ATOM 1705 N N . ALA A 1 226 ? 12.797 -1.174 -25.039 1.00 91.06 226 ALA A N 1
ATOM 1706 C CA . AL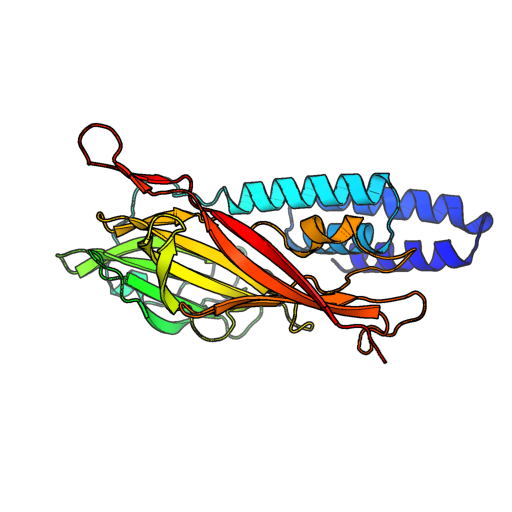A A 1 226 ? 12.374 -0.198 -24.050 1.00 91.06 226 ALA A CA 1
ATOM 1707 C C . ALA A 1 226 ? 11.890 -0.868 -22.751 1.00 91.06 226 ALA A C 1
ATOM 1709 O O . ALA A 1 226 ? 11.219 -1.901 -22.767 1.00 91.06 226 ALA A O 1
ATOM 1710 N N . GLU A 1 227 ? 12.167 -0.236 -21.612 1.00 88.25 227 GLU A N 1
ATOM 1711 C CA . GLU A 1 227 ? 11.885 -0.795 -20.289 1.00 88.25 227 GLU A CA 1
ATOM 1712 C C . GLU A 1 227 ? 11.467 0.265 -19.257 1.00 88.25 227 GLU A C 1
ATOM 1714 O O . GLU A 1 227 ? 11.544 1.471 -19.485 1.00 88.25 227 GLU A O 1
ATOM 1719 N N . VAL A 1 228 ? 10.984 -0.183 -18.095 1.00 86.12 228 VAL A N 1
ATOM 1720 C CA . VAL A 1 228 ? 10.547 0.684 -16.991 1.00 86.12 228 VAL A CA 1
ATOM 1721 C C . VAL A 1 228 ? 11.384 0.382 -15.753 1.00 86.12 228 VAL A C 1
ATOM 1723 O O . VAL A 1 228 ? 11.271 -0.690 -15.164 1.00 86.12 228 VAL A O 1
ATOM 1726 N N . TRP A 1 229 ? 12.217 1.335 -15.327 1.00 78.06 229 TRP A N 1
ATOM 1727 C CA . TRP A 1 229 ? 13.185 1.101 -14.243 1.00 78.06 229 TRP A CA 1
ATOM 1728 C C . TRP A 1 229 ? 12.637 1.368 -12.848 1.00 78.06 229 TRP A C 1
ATOM 1730 O O . TRP A 1 229 ? 13.036 0.718 -11.882 1.00 78.06 229 TRP A O 1
ATOM 1740 N N . LYS A 1 230 ? 11.766 2.372 -12.718 1.00 75.12 230 LYS A N 1
ATOM 1741 C CA . LYS A 1 230 ? 11.387 2.924 -11.409 1.00 75.12 230 LYS A CA 1
ATOM 1742 C C . LYS A 1 230 ? 9.958 2.600 -10.982 1.00 75.12 230 LYS A C 1
ATOM 1744 O O . LYS A 1 230 ? 9.474 3.201 -10.032 1.00 75.12 230 LYS A O 1
ATOM 1749 N N . GLY A 1 231 ? 9.315 1.638 -11.642 1.00 80.94 231 GLY A N 1
ATOM 1750 C CA . GLY A 1 231 ? 7.921 1.287 -11.377 1.00 80.94 231 GLY A CA 1
ATOM 1751 C C . GLY A 1 231 ? 6.953 2.411 -11.753 1.00 80.94 231 GLY A C 1
ATOM 1752 O O . GLY A 1 231 ? 7.301 3.301 -12.531 1.00 80.94 231 GLY A O 1
ATOM 1753 N N . ALA A 1 232 ? 5.745 2.352 -11.193 1.00 84.31 232 ALA A N 1
ATOM 1754 C CA . ALA A 1 232 ? 4.717 3.369 -11.368 1.00 84.31 232 ALA A CA 1
ATOM 1755 C C . ALA A 1 232 ? 4.546 4.232 -10.119 1.00 84.31 232 ALA A C 1
ATOM 1757 O O . ALA A 1 232 ? 4.388 3.727 -9.006 1.00 84.31 232 ALA A O 1
ATOM 1758 N N . LEU A 1 233 ? 4.499 5.544 -10.338 1.00 84.19 233 LEU A N 1
ATOM 1759 C CA . LEU A 1 233 ? 3.885 6.477 -9.414 1.00 84.19 233 LEU A CA 1
ATOM 1760 C C . LEU A 1 233 ? 2.388 6.249 -9.436 1.00 84.19 233 LEU A C 1
ATOM 1762 O O . LEU A 1 233 ? 1.769 6.228 -10.496 1.00 84.19 233 LEU A O 1
ATOM 1766 N N . LEU A 1 234 ? 1.812 6.098 -8.256 1.00 85.69 234 LEU A N 1
ATOM 1767 C CA . LEU A 1 234 ? 0.379 5.986 -8.091 1.00 85.69 234 LEU A CA 1
ATOM 1768 C C . LEU A 1 234 ? -0.121 7.274 -7.438 1.00 85.69 234 LEU A C 1
ATOM 1770 O O . LEU A 1 234 ? 0.413 7.711 -6.415 1.00 85.69 234 LEU A O 1
ATOM 1774 N N . ASP A 1 235 ? -1.209 7.818 -7.949 1.00 86.25 235 ASP A N 1
ATOM 1775 C CA . ASP A 1 235 ? -1.987 8.872 -7.312 1.00 86.25 235 ASP A CA 1
ATOM 1776 C C . ASP A 1 235 ? -3.355 8.280 -6.979 1.00 86.25 235 ASP A C 1
ATOM 1778 O O . ASP A 1 235 ? -4.102 7.875 -7.865 1.00 86.25 235 ASP A O 1
ATOM 1782 N N . LEU A 1 236 ? -3.634 8.121 -5.686 1.00 83.38 236 LEU A N 1
ATOM 1783 C CA . LEU A 1 236 ? -4.902 7.581 -5.202 1.00 83.38 236 LEU A CA 1
ATOM 1784 C C . LEU A 1 236 ? -5.664 8.653 -4.426 1.00 83.38 236 LEU A C 1
ATOM 1786 O O . LEU A 1 236 ? -6.152 8.401 -3.324 1.00 83.38 236 LEU A O 1
ATOM 1790 N N . ARG A 1 237 ? -5.837 9.834 -5.010 1.00 78.75 237 ARG A N 1
ATOM 1791 C CA . ARG A 1 237 ? -6.831 10.793 -4.516 1.00 78.75 237 ARG A CA 1
ATOM 1792 C C . ARG A 1 237 ? -8.248 10.368 -4.935 1.00 78.75 237 ARG A C 1
ATOM 1794 O O . ARG A 1 237 ? -8.397 9.794 -6.014 1.00 78.75 237 ARG A O 1
ATOM 1801 N N . PRO A 1 238 ? -9.285 10.609 -4.108 1.00 66.62 238 PRO A N 1
ATOM 1802 C CA . PRO A 1 238 ? -10.658 10.172 -4.395 1.00 66.62 238 PRO A CA 1
ATOM 1803 C C . PRO A 1 238 ? -11.207 10.652 -5.746 1.00 66.62 238 PRO A C 1
ATOM 1805 O O . PRO A 1 238 ? -12.014 9.957 -6.358 1.00 66.62 238 PRO A O 1
ATOM 1808 N N . GLU A 1 239 ? -10.745 11.799 -6.238 1.00 70.94 239 GLU A N 1
ATOM 1809 C CA . GLU A 1 239 ? -11.147 12.373 -7.524 1.00 70.94 239 GLU A CA 1
ATOM 1810 C C . GLU A 1 239 ? -10.331 11.828 -8.709 1.00 70.94 239 GLU A C 1
ATOM 1812 O O . GLU A 1 239 ? -10.745 11.961 -9.860 1.00 70.94 239 GLU A O 1
ATOM 1817 N N . ALA A 1 240 ? -9.162 11.236 -8.448 1.00 71.31 240 ALA A N 1
ATOM 1818 C CA . ALA A 1 240 ? -8.196 10.857 -9.471 1.00 71.31 240 ALA A CA 1
ATOM 1819 C C . ALA A 1 240 ? -7.372 9.639 -9.037 1.00 71.31 240 ALA A C 1
ATOM 1821 O O . ALA A 1 240 ? -6.254 9.752 -8.537 1.00 71.31 240 ALA A O 1
ATOM 1822 N N . ALA A 1 241 ? -7.923 8.458 -9.294 1.00 88.94 241 ALA A N 1
ATOM 1823 C CA . ALA A 1 241 ? -7.196 7.202 -9.251 1.00 88.94 241 ALA A CA 1
ATOM 1824 C C . ALA A 1 241 ? -6.348 7.058 -10.518 1.00 88.94 241 ALA A C 1
ATOM 1826 O O . ALA A 1 241 ? -6.850 6.643 -11.564 1.00 88.94 241 ALA A O 1
ATOM 1827 N N . SER A 1 242 ? -5.076 7.428 -10.462 1.00 91.81 242 SER A N 1
ATOM 1828 C CA . SER A 1 242 ? -4.208 7.430 -11.636 1.00 91.81 242 SER A CA 1
ATOM 1829 C C . SER A 1 242 ? -2.830 6.853 -11.357 1.00 91.81 242 SER A C 1
ATOM 1831 O O . SER A 1 242 ? -2.436 6.614 -10.213 1.00 91.81 242 SER A O 1
ATOM 1833 N N . PHE A 1 243 ? -2.113 6.568 -12.435 1.00 91.69 243 PHE A N 1
ATOM 1834 C CA . PHE A 1 243 ? -0.720 6.176 -12.375 1.00 91.69 243 PHE A CA 1
ATOM 1835 C C . PHE A 1 243 ? 0.085 6.862 -13.469 1.00 91.69 243 PHE A C 1
ATOM 1837 O O . PHE A 1 243 ? -0.443 7.258 -14.509 1.00 91.69 243 PHE A O 1
ATOM 1844 N N . GLU A 1 244 ? 1.383 6.966 -13.231 1.00 92.56 244 GLU A N 1
ATOM 1845 C CA . GLU A 1 244 ? 2.356 7.418 -14.210 1.00 92.56 244 GLU A CA 1
ATOM 1846 C C . GLU A 1 244 ? 3.646 6.607 -14.076 1.00 92.56 244 GLU A C 1
ATOM 1848 O O . GLU A 1 244 ? 4.093 6.301 -12.971 1.00 92.56 244 GLU A O 1
ATOM 1853 N N . PHE A 1 245 ? 4.268 6.258 -15.195 1.00 90.88 245 PHE A N 1
ATOM 1854 C CA . PHE A 1 245 ? 5.634 5.742 -15.214 1.00 90.88 245 PHE A CA 1
ATOM 1855 C C . PHE A 1 245 ? 6.376 6.218 -16.454 1.00 90.88 245 PHE A C 1
ATOM 1857 O O . PHE A 1 245 ? 5.777 6.616 -17.450 1.00 90.88 245 PHE A O 1
ATOM 1864 N N . TRP A 1 246 ? 7.701 6.163 -16.396 1.00 92.44 246 TRP A N 1
ATOM 1865 C CA . TRP A 1 246 ? 8.568 6.566 -17.497 1.00 92.44 246 TRP A CA 1
ATOM 1866 C C . TRP A 1 246 ? 9.132 5.352 -18.218 1.00 92.44 246 TRP A C 1
ATOM 1868 O O . TRP A 1 246 ? 9.244 4.271 -17.638 1.00 92.44 246 TRP A O 1
ATOM 1878 N N . VAL A 1 247 ? 9.478 5.549 -19.485 1.00 92.94 247 VAL A N 1
ATOM 1879 C CA . VAL A 1 247 ? 10.016 4.508 -20.356 1.00 92.94 247 VAL A CA 1
ATOM 1880 C C . VAL A 1 247 ? 11.451 4.867 -20.718 1.00 92.94 247 VAL A C 1
ATOM 1882 O O . VAL A 1 247 ? 11.713 5.940 -21.258 1.00 92.94 247 VAL A O 1
ATOM 1885 N N . TRP A 1 248 ? 12.371 3.960 -20.418 1.00 92.50 248 TRP A N 1
ATOM 1886 C CA . TRP A 1 248 ? 13.786 4.052 -20.745 1.00 92.50 248 TRP A CA 1
ATOM 1887 C C . TRP A 1 248 ? 14.071 3.291 -22.036 1.00 92.50 248 TRP A C 1
ATOM 1889 O O . TRP A 1 248 ? 13.556 2.194 -22.240 1.00 92.50 248 TRP A O 1
ATOM 1899 N N . ARG A 1 249 ? 14.893 3.877 -22.900 1.00 93.12 249 ARG A N 1
ATOM 1900 C CA . ARG A 1 249 ? 15.501 3.248 -24.074 1.00 93.12 249 ARG A CA 1
ATOM 1901 C C . ARG A 1 249 ? 16.945 2.835 -23.769 1.00 93.12 249 ARG A C 1
ATOM 1903 O O . ARG A 1 249 ? 17.545 3.347 -22.817 1.00 93.12 249 ARG A O 1
ATOM 1910 N N . PRO A 1 250 ? 17.544 1.958 -24.588 1.00 91.19 250 PRO A N 1
ATOM 1911 C CA . PRO A 1 250 ? 18.963 1.647 -24.481 1.00 91.19 250 PRO A CA 1
ATOM 1912 C C . PRO A 1 250 ? 19.825 2.906 -24.494 1.00 91.19 250 PRO A C 1
ATOM 1914 O O . PRO A 1 250 ? 19.688 3.766 -25.361 1.00 91.19 250 PRO A O 1
ATOM 1917 N N . GLY A 1 251 ? 20.740 2.991 -23.531 1.00 89.56 251 GLY A N 1
ATOM 1918 C CA . GLY A 1 251 ? 21.646 4.130 -23.385 1.00 89.56 251 GLY A CA 1
ATOM 1919 C C . GLY A 1 251 ? 21.090 5.293 -22.561 1.00 89.56 251 GLY A C 1
ATOM 1920 O O . GLY A 1 251 ? 21.858 6.199 -22.235 1.00 89.56 251 GLY A O 1
ATOM 1921 N N . ASP A 1 252 ? 19.816 5.263 -22.156 1.00 89.06 252 ASP A N 1
ATOM 1922 C CA . ASP A 1 252 ? 19.264 6.293 -21.280 1.00 89.06 252 ASP A CA 1
ATOM 1923 C C . ASP A 1 252 ? 19.969 6.318 -19.916 1.00 89.06 252 ASP A C 1
ATOM 1925 O O . ASP A 1 252 ? 20.278 5.293 -19.298 1.00 89.06 252 ASP A O 1
ATOM 1929 N N . ALA A 1 253 ? 20.168 7.527 -19.392 1.00 87.12 253 ALA A N 1
ATOM 1930 C CA . ALA A 1 253 ? 20.589 7.706 -18.012 1.00 87.12 253 ALA A CA 1
ATOM 1931 C C . ALA A 1 253 ? 19.410 7.473 -17.053 1.00 87.12 253 ALA A C 1
ATOM 1933 O O . ALA A 1 253 ? 18.254 7.777 -17.347 1.00 87.12 253 ALA A O 1
ATOM 1934 N N . ASN A 1 254 ? 19.704 7.046 -15.821 1.00 81.31 254 ASN A N 1
ATOM 1935 C CA . ASN A 1 254 ? 18.683 6.832 -14.785 1.00 81.31 254 ASN A CA 1
ATOM 1936 C C . ASN A 1 254 ? 17.812 8.076 -14.505 1.00 81.31 254 ASN A C 1
ATOM 1938 O O . ASN A 1 254 ? 16.679 7.948 -14.040 1.00 81.31 254 ASN A O 1
ATOM 1942 N N . CYS A 1 255 ? 18.324 9.284 -14.734 1.00 83.94 255 CYS A N 1
ATOM 1943 C CA . CYS A 1 255 ? 17.577 10.532 -14.567 1.00 83.94 255 CYS A CA 1
ATOM 1944 C C . CYS A 1 255 ? 16.828 10.996 -15.827 1.00 83.94 255 CYS A C 1
ATOM 1946 O O . CYS A 1 255 ? 15.968 11.861 -15.691 1.00 83.94 255 CYS A O 1
ATOM 1948 N N . CYS A 1 256 ? 17.111 10.432 -17.006 1.00 89.06 256 CYS A N 1
ATOM 1949 C CA . CYS A 1 256 ? 16.684 10.982 -18.295 1.00 89.06 256 CYS A CA 1
ATOM 1950 C C . CYS A 1 256 ? 16.089 9.894 -19.213 1.00 89.06 256 CYS A C 1
ATOM 1952 O O . CYS A 1 256 ? 16.757 9.483 -20.159 1.00 89.06 256 CYS A O 1
ATOM 1954 N N . PRO A 1 257 ? 14.863 9.411 -18.940 1.00 91.75 257 PRO A N 1
ATOM 1955 C CA . PRO A 1 257 ? 14.147 8.525 -19.858 1.00 91.75 257 PRO A CA 1
ATOM 1956 C C . PRO A 1 257 ? 13.768 9.259 -21.156 1.00 91.75 257 PRO A C 1
ATOM 1958 O O . PRO A 1 257 ? 13.075 10.277 -21.109 1.00 91.75 257 PRO A O 1
ATOM 1961 N N . SER A 1 258 ? 14.179 8.731 -22.308 1.00 93.94 258 SER A N 1
ATOM 1962 C CA . SER A 1 258 ? 13.859 9.251 -23.648 1.00 93.94 258 SER A CA 1
ATOM 1963 C C . SER A 1 258 ? 12.686 8.521 -24.315 1.00 93.94 258 SER A C 1
ATOM 1965 O O . SER A 1 258 ? 12.099 9.015 -25.276 1.00 93.94 258 SER A O 1
ATOM 1967 N N . GLY A 1 259 ? 12.267 7.367 -23.784 1.00 93.00 259 GLY A N 1
ATOM 1968 C CA . GLY A 1 259 ? 11.107 6.607 -24.270 1.00 93.00 259 GLY A CA 1
ATOM 1969 C C . GLY A 1 259 ? 9.748 7.254 -23.969 1.00 93.00 259 GLY A C 1
ATOM 1970 O O . GLY A 1 259 ? 8.704 6.727 -24.365 1.00 93.00 259 GLY A O 1
ATOM 1971 N N . GLY A 1 260 ? 9.748 8.401 -23.288 1.00 94.50 260 GLY A N 1
ATOM 1972 C CA . GLY A 1 260 ? 8.551 9.125 -22.884 1.00 94.50 260 GLY A CA 1
ATOM 1973 C C . GLY A 1 260 ? 7.988 8.643 -21.552 1.00 94.50 260 GLY A C 1
ATOM 1974 O O . GLY A 1 260 ? 8.704 8.122 -20.692 1.00 94.50 260 GLY A O 1
ATOM 1975 N N . ARG A 1 261 ? 6.686 8.851 -21.372 1.00 94.50 261 ARG A N 1
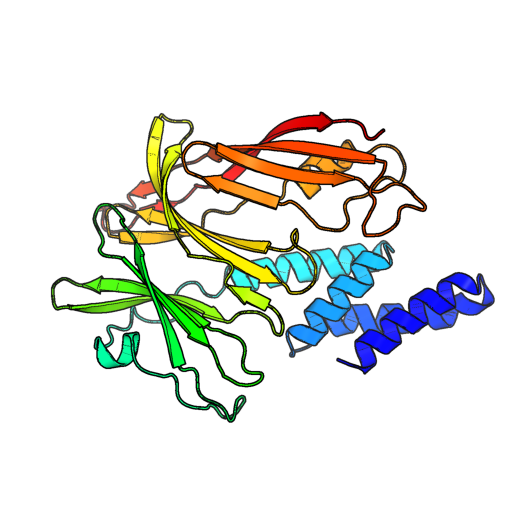ATOM 1976 C CA . ARG A 1 261 ? 5.957 8.498 -20.151 1.00 94.50 261 ARG A CA 1
ATOM 1977 C C . ARG A 1 261 ? 4.586 7.938 -20.480 1.00 94.50 261 ARG A C 1
ATOM 1979 O O . ARG A 1 261 ? 3.981 8.309 -21.481 1.00 94.50 261 ARG A O 1
ATOM 1986 N N . VAL A 1 262 ? 4.093 7.067 -19.621 1.00 95.31 262 VAL A N 1
ATOM 1987 C CA . VAL A 1 262 ? 2.756 6.496 -19.715 1.00 95.31 262 VAL A CA 1
ATOM 1988 C C . VAL A 1 262 ? 1.956 7.007 -18.539 1.00 95.31 262 VAL A C 1
ATOM 1990 O O . VAL A 1 262 ? 2.354 6.812 -17.392 1.00 95.31 262 VAL A O 1
ATOM 1993 N N . HIS A 1 263 ? 0.831 7.642 -18.835 1.00 95.88 263 HIS A N 1
ATOM 1994 C CA . HIS A 1 263 ? -0.176 8.014 -17.855 1.00 95.88 263 HIS A CA 1
ATOM 1995 C C . HIS A 1 263 ? -1.376 7.077 -17.977 1.00 95.88 263 HIS A C 1
ATOM 1997 O O . HIS A 1 263 ? -1.663 6.551 -19.053 1.00 95.88 263 HIS A O 1
ATOM 2003 N N . GLY A 1 264 ? -2.101 6.855 -16.890 1.00 94.94 264 GLY A N 1
ATOM 2004 C CA . GLY A 1 264 ? -3.311 6.057 -16.949 1.00 94.94 264 GLY A CA 1
ATOM 2005 C C . GLY A 1 264 ? -4.193 6.175 -15.725 1.00 94.94 264 GLY A C 1
ATOM 2006 O O . GLY A 1 264 ? -3.855 6.834 -14.744 1.00 94.94 264 GLY A O 1
ATOM 2007 N N . ARG A 1 265 ? -5.353 5.518 -15.794 1.00 94.75 265 ARG A N 1
ATOM 2008 C CA . ARG A 1 265 ? -6.353 5.509 -14.718 1.00 94.75 265 ARG A CA 1
ATOM 2009 C C . ARG A 1 265 ? -6.507 4.125 -14.108 1.00 94.75 265 ARG A C 1
ATOM 2011 O O . ARG A 1 265 ? -6.448 3.117 -14.816 1.00 94.75 265 ARG A O 1
ATOM 2018 N N . LEU A 1 266 ? -6.755 4.103 -12.804 1.00 92.38 266 LEU A N 1
ATOM 2019 C CA . LEU A 1 266 ? -7.175 2.932 -12.045 1.00 92.38 266 LEU A CA 1
ATOM 2020 C C . LEU A 1 266 ? -8.688 2.987 -11.817 1.00 92.38 266 LEU A C 1
ATOM 2022 O O . LEU A 1 266 ? -9.255 4.049 -11.581 1.00 92.38 266 LEU A O 1
ATOM 2026 N N . GLU A 1 267 ? -9.337 1.830 -11.827 1.00 91.69 267 GLU A N 1
ATOM 2027 C CA . GLU A 1 267 ? -10.731 1.675 -11.411 1.00 91.69 267 GLU A CA 1
ATOM 2028 C C . GLU A 1 267 ? -10.835 0.720 -10.230 1.00 91.69 267 GLU A C 1
ATOM 2030 O O . GLU A 1 267 ? -10.257 -0.370 -10.252 1.00 91.69 267 GLU A O 1
ATOM 2035 N N . LEU A 1 268 ? -11.629 1.103 -9.227 1.00 91.69 268 LEU A N 1
ATOM 2036 C CA . LEU A 1 268 ? -12.018 0.206 -8.146 1.00 91.69 268 LEU A CA 1
ATOM 2037 C C . LEU A 1 268 ? -13.140 -0.723 -8.635 1.00 91.69 268 LEU A C 1
ATOM 2039 O O . LEU A 1 268 ? -14.274 -0.303 -8.889 1.00 91.69 268 LEU A O 1
ATOM 2043 N N . ARG A 1 269 ? -12.814 -2.006 -8.771 1.00 91.62 269 ARG A N 1
ATOM 2044 C CA . ARG A 1 269 ? -13.713 -3.069 -9.238 1.00 91.62 269 ARG A CA 1
ATOM 2045 C C . ARG A 1 269 ? -13.983 -4.067 -8.126 1.00 91.62 269 ARG A C 1
ATOM 2047 O O . ARG A 1 269 ? -13.142 -4.237 -7.253 1.00 91.62 269 ARG A O 1
ATOM 2054 N N . GLY A 1 270 ? -15.113 -4.763 -8.206 1.00 91.94 270 GLY A N 1
ATOM 2055 C CA . GLY A 1 270 ? -15.562 -5.706 -7.179 1.00 91.94 270 GLY A CA 1
ATOM 2056 C C . GLY A 1 270 ? -16.451 -5.040 -6.130 1.00 91.94 270 GLY A C 1
ATOM 2057 O O . GLY A 1 270 ? -16.927 -3.923 -6.328 1.00 91.94 270 GLY A O 1
ATOM 2058 N N . ALA A 1 271 ? -16.688 -5.739 -5.023 1.00 91.69 271 ALA A N 1
ATOM 2059 C CA . ALA A 1 271 ? -17.558 -5.274 -3.949 1.00 91.69 271 ALA A CA 1
ATOM 2060 C C . ALA A 1 271 ? -17.180 -5.877 -2.587 1.00 91.69 271 ALA A C 1
ATOM 2062 O O . ALA A 1 271 ? -16.427 -6.852 -2.497 1.00 91.69 271 ALA A O 1
ATOM 2063 N N . LEU A 1 272 ? -17.736 -5.276 -1.533 1.00 89.44 272 LEU A N 1
ATOM 2064 C CA . LEU A 1 272 ? -17.843 -5.884 -0.211 1.00 89.44 272 LEU A CA 1
ATOM 2065 C C . LEU A 1 272 ? -19.176 -6.627 -0.127 1.00 89.44 272 LEU A C 1
ATOM 2067 O O . LEU A 1 272 ? -20.227 -6.050 -0.404 1.00 89.44 272 LEU A O 1
ATOM 2071 N N . HIS A 1 273 ? -19.132 -7.890 0.274 1.00 89.75 273 HIS A N 1
ATOM 2072 C CA . HIS A 1 273 ? -20.304 -8.745 0.413 1.00 89.75 273 HIS A CA 1
ATOM 2073 C C . HIS A 1 273 ? -20.473 -9.130 1.880 1.00 89.75 273 HIS A C 1
ATOM 2075 O O . HIS A 1 273 ? -19.511 -9.631 2.463 1.00 89.75 273 HIS A O 1
ATOM 2081 N N . PRO A 1 274 ? -21.650 -8.935 2.495 1.00 89.75 274 PRO A N 1
ATOM 2082 C CA . PRO A 1 274 ? -21.896 -9.492 3.814 1.00 89.75 274 PRO A CA 1
ATOM 2083 C C . PRO A 1 274 ? -21.827 -11.022 3.732 1.00 89.75 274 PRO A C 1
ATOM 2085 O O . PRO A 1 274 ? -22.429 -11.638 2.852 1.00 89.75 274 PRO A O 1
ATOM 2088 N N . VAL A 1 275 ? -21.080 -11.631 4.646 1.00 90.38 275 VAL A N 1
ATOM 2089 C CA . VAL A 1 275 ? -21.100 -13.080 4.875 1.00 90.38 275 VAL A CA 1
ATOM 2090 C C . VAL A 1 275 ? -22.369 -13.413 5.664 1.00 90.38 275 VAL A C 1
ATOM 2092 O O . VAL A 1 275 ? -22.867 -12.567 6.410 1.00 90.38 275 VAL A O 1
ATOM 2095 N N . GLU A 1 276 ? -22.912 -14.618 5.477 1.00 81.19 276 GLU A N 1
ATOM 2096 C CA . GLU A 1 276 ? -24.170 -15.086 6.073 1.00 81.19 276 GLU A CA 1
ATOM 2097 C C . GLU A 1 276 ? -24.332 -14.648 7.545 1.00 81.19 276 GLU A C 1
ATOM 2099 O O . GLU A 1 276 ? -23.444 -14.826 8.380 1.00 81.19 276 GLU A O 1
ATOM 2104 N N . GLY A 1 277 ? -25.455 -13.987 7.849 1.00 81.00 277 GLY A N 1
ATOM 2105 C CA . GLY A 1 277 ? -25.727 -13.395 9.164 1.00 81.00 277 GLY A CA 1
ATOM 2106 C C . GLY A 1 277 ? -25.161 -11.985 9.399 1.00 81.00 277 GLY A C 1
ATOM 2107 O O . GLY A 1 277 ? -25.359 -11.437 10.480 1.00 81.00 277 GLY A O 1
ATOM 2108 N N . GLY A 1 278 ? -24.469 -11.377 8.426 1.00 78.81 278 GLY A N 1
ATOM 2109 C CA . GLY A 1 278 ? -24.054 -9.963 8.449 1.00 78.81 278 GLY A CA 1
ATOM 2110 C C . GLY A 1 278 ? -22.968 -9.613 9.473 1.00 78.81 278 GLY A C 1
ATOM 2111 O O . GLY A 1 278 ? -22.706 -8.437 9.718 1.00 78.81 278 GLY A O 1
ATOM 2112 N N . ARG A 1 279 ? -22.332 -10.621 10.082 1.00 84.31 279 ARG A N 1
ATOM 2113 C CA . ARG A 1 279 ? -21.307 -10.453 11.132 1.00 84.31 279 ARG A CA 1
ATOM 2114 C C . ARG A 1 279 ? -19.886 -10.299 10.594 1.00 84.31 279 ARG A C 1
ATOM 2116 O O . ARG A 1 279 ? -18.966 -10.038 11.363 1.00 84.31 279 ARG A O 1
ATOM 2123 N N . ALA A 1 280 ? -19.706 -10.484 9.294 1.00 86.19 280 ALA A N 1
ATOM 2124 C CA . ALA A 1 280 ? -18.444 -10.311 8.596 1.00 86.19 280 ALA A CA 1
ATOM 2125 C C . ALA A 1 280 ? -18.715 -9.878 7.155 1.00 86.19 280 ALA A C 1
ATOM 2127 O O . ALA A 1 280 ? -19.817 -10.072 6.639 1.00 86.19 280 ALA A O 1
ATOM 2128 N N . TYR A 1 281 ? -17.694 -9.329 6.505 1.00 88.00 281 TYR A N 1
ATOM 2129 C CA . TYR A 1 281 ? -17.713 -9.033 5.080 1.00 88.00 281 TYR A CA 1
ATOM 2130 C C . TYR A 1 281 ? -16.614 -9.828 4.374 1.00 88.00 281 TYR A C 1
ATOM 2132 O O . TYR A 1 281 ? -15.554 -10.087 4.939 1.00 88.00 281 TYR A O 1
ATOM 2140 N N . ALA A 1 282 ? -16.875 -10.226 3.137 1.00 88.00 282 ALA A N 1
ATOM 2141 C CA . ALA A 1 282 ? -15.878 -10.699 2.193 1.00 88.00 282 ALA A CA 1
ATOM 2142 C C . ALA A 1 282 ? -15.632 -9.603 1.151 1.00 88.00 282 ALA A C 1
ATOM 2144 O O . ALA A 1 282 ? -16.544 -8.850 0.808 1.00 88.00 282 ALA A O 1
ATOM 2145 N N . SER A 1 283 ? -14.414 -9.523 0.621 1.00 88.94 283 SER A N 1
ATOM 2146 C CA . SER A 1 283 ? -14.040 -8.511 -0.366 1.00 88.94 283 SER A CA 1
ATOM 2147 C C . SER A 1 283 ? -13.565 -9.151 -1.661 1.00 88.94 283 SER A C 1
ATOM 2149 O O . SER A 1 283 ? -12.703 -10.029 -1.653 1.00 88.94 283 SER A O 1
ATOM 2151 N N . THR A 1 284 ? -14.094 -8.664 -2.780 1.00 92.75 284 THR A N 1
ATOM 2152 C CA . THR A 1 284 ? -13.565 -8.914 -4.132 1.00 92.75 284 THR A CA 1
ATOM 2153 C C . THR A 1 284 ? -12.918 -7.660 -4.729 1.00 92.75 284 THR A C 1
ATOM 2155 O O . THR A 1 284 ? -12.615 -7.621 -5.925 1.00 92.75 284 THR A O 1
ATOM 2158 N N . LEU A 1 285 ? -12.731 -6.621 -3.906 1.00 91.56 285 LEU A N 1
ATOM 2159 C CA . LEU A 1 285 ? -12.260 -5.315 -4.346 1.00 91.56 285 LEU A CA 1
ATOM 2160 C C . LEU A 1 285 ? -10.826 -5.368 -4.872 1.00 91.56 285 LEU A C 1
ATOM 2162 O O . LEU A 1 285 ? -9.943 -5.947 -4.243 1.00 91.56 285 LEU A O 1
ATOM 2166 N N . ARG A 1 286 ? -10.584 -4.694 -5.997 1.00 93.06 286 ARG A N 1
ATOM 2167 C CA . ARG A 1 286 ? -9.252 -4.489 -6.579 1.00 93.06 286 ARG A CA 1
ATOM 2168 C C . ARG A 1 286 ? -9.183 -3.180 -7.356 1.00 93.06 286 ARG A C 1
ATOM 2170 O O . ARG A 1 286 ? -10.185 -2.750 -7.924 1.00 93.06 286 ARG A O 1
ATOM 2177 N N . LEU A 1 287 ? -7.999 -2.582 -7.415 1.00 91.69 287 LEU A N 1
ATOM 2178 C CA . LEU A 1 287 ? -7.698 -1.454 -8.294 1.00 91.69 287 LEU A CA 1
ATOM 2179 C C . LEU A 1 287 ? -7.041 -1.982 -9.573 1.00 91.69 287 LEU A C 1
ATOM 2181 O O . LEU A 1 287 ? -5.943 -2.533 -9.511 1.00 91.69 287 LEU A O 1
ATOM 2185 N N . THR A 1 288 ? -7.717 -1.821 -10.712 1.00 93.00 288 THR A N 1
ATOM 2186 C CA . THR A 1 288 ? -7.267 -2.314 -12.027 1.00 93.00 288 THR A CA 1
ATOM 2187 C C . THR A 1 288 ? -6.956 -1.143 -12.970 1.00 93.00 288 THR A C 1
ATOM 2189 O O . THR A 1 288 ? -7.766 -0.219 -13.049 1.00 93.00 288 THR A O 1
ATOM 2192 N N . PRO A 1 289 ? -5.832 -1.165 -13.713 1.00 94.56 289 PRO A N 1
ATOM 2193 C CA . PRO A 1 289 ? -5.562 -0.233 -14.808 1.00 94.56 289 PRO A CA 1
ATOM 2194 C C . PRO A 1 289 ? -6.588 -0.360 -15.940 1.00 94.56 289 PRO A C 1
ATOM 2196 O O . PRO A 1 289 ? -6.848 -1.464 -16.416 1.00 94.56 289 PRO A O 1
ATOM 2199 N N . VAL A 1 290 ? -7.154 0.755 -16.404 1.00 92.62 290 VAL A N 1
ATOM 2200 C CA . VAL A 1 290 ? -8.223 0.735 -17.430 1.00 92.62 290 VAL A CA 1
ATOM 2201 C C . VAL A 1 290 ? -7.993 1.638 -18.630 1.00 92.62 290 VAL A C 1
ATOM 2203 O O . VAL A 1 290 ? -8.628 1.457 -19.663 1.00 92.62 290 VAL A O 1
ATOM 2206 N N . ALA A 1 291 ? -7.084 2.596 -18.518 1.00 91.06 291 ALA A N 1
ATOM 2207 C CA . ALA A 1 291 ? -6.726 3.498 -19.600 1.00 91.06 291 ALA A CA 1
ATOM 2208 C C . ALA A 1 291 ? -5.222 3.730 -19.553 1.00 91.06 291 ALA A C 1
ATOM 2210 O O . ALA A 1 291 ? -4.670 3.890 -18.465 1.00 91.06 291 ALA A O 1
ATOM 2211 N N . PHE A 1 292 ? -4.593 3.742 -20.725 1.00 95.44 292 PHE A N 1
ATOM 2212 C CA . PHE A 1 292 ? -3.177 4.029 -20.895 1.00 95.44 292 PHE A CA 1
ATOM 2213 C C . PHE A 1 292 ? -3.033 5.059 -22.007 1.00 95.44 292 PHE A C 1
ATOM 2215 O O . PHE A 1 292 ? -3.542 4.862 -23.108 1.00 95.44 292 PHE A O 1
ATOM 2222 N N . GLU A 1 293 ? -2.320 6.129 -21.711 1.00 95.44 293 GLU A N 1
ATOM 2223 C CA . GLU A 1 293 ? -1.938 7.170 -22.646 1.00 95.44 293 GLU A CA 1
ATOM 2224 C C . GLU A 1 293 ? -0.413 7.222 -22.679 1.00 95.44 293 GLU A C 1
ATOM 2226 O O . GLU A 1 293 ? 0.235 7.541 -21.679 1.00 95.44 293 GLU A O 1
ATOM 2231 N N . HIS A 1 294 ? 0.171 6.866 -23.825 1.00 92.81 294 HIS A N 1
ATOM 2232 C CA . HIS A 1 294 ? 1.610 6.992 -24.034 1.00 92.81 294 HIS A CA 1
ATOM 2233 C C . HIS A 1 294 ? 1.915 8.375 -24.587 1.00 92.81 294 HIS A C 1
ATOM 2235 O O . HIS A 1 294 ? 1.537 8.717 -25.704 1.00 92.81 294 HIS A O 1
ATOM 2241 N N . ILE A 1 295 ? 2.636 9.157 -23.799 1.00 93.00 295 ILE A N 1
ATOM 2242 C CA . ILE A 1 295 ? 3.141 10.463 -24.186 1.00 93.00 295 ILE A CA 1
ATOM 2243 C C . ILE A 1 295 ? 4.589 10.257 -24.628 1.00 93.00 295 ILE A C 1
ATOM 2245 O O . ILE A 1 295 ? 5.467 9.976 -23.805 1.00 93.00 295 ILE A O 1
ATOM 2249 N N . ALA A 1 29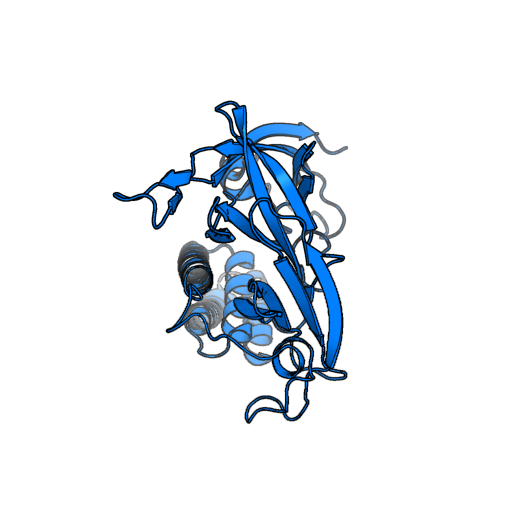6 ? 4.823 10.354 -25.937 1.00 88.12 296 ALA A N 1
ATOM 2250 C CA . ALA A 1 296 ? 6.146 10.177 -26.524 1.00 88.12 296 ALA A CA 1
ATOM 2251 C C . ALA A 1 296 ? 7.164 11.167 -25.929 1.00 88.12 296 ALA A C 1
ATOM 2253 O O . ALA A 1 296 ? 6.844 12.327 -25.653 1.00 88.12 296 ALA A O 1
ATOM 2254 N N . GLY A 1 297 ? 8.394 10.689 -25.720 1.00 79.00 297 GLY A N 1
ATOM 2255 C CA . GLY A 1 297 ? 9.526 11.541 -25.362 1.00 79.00 297 GLY A CA 1
ATOM 2256 C C . GLY A 1 297 ? 9.922 12.450 -26.526 1.00 79.00 297 GLY A C 1
ATOM 2257 O O . GLY A 1 297 ? 9.624 12.138 -27.681 1.00 79.00 297 GLY A O 1
ATOM 2258 N N . ARG A 1 298 ? 10.557 13.582 -26.206 1.00 60.62 298 ARG A N 1
ATOM 2259 C CA . ARG A 1 298 ? 11.200 14.449 -27.203 1.00 60.62 298 ARG A CA 1
ATOM 2260 C C . ARG A 1 298 ? 12.530 13.864 -27.650 1.00 60.62 298 ARG A C 1
ATOM 2262 O O . ARG A 1 298 ? 13.202 13.257 -26.787 1.00 60.62 298 ARG A O 1
#

Sequence (298 aa):
VAAVRALARLEREALRLGEDGEALRTLARGALVSAVDDPHPYVRATAARALARVGAPDAVAAYRRWSTREAARRRLDPLGPERVLVPRATALGPRPPTAEWMEGLTLTRSIPLAAPGATLLATIHRSAGRRPPELSLWRIEADGAFRRLVRWVADEGADFAPEPFAARWTTTSGVGVPLVVLDLAHAGTAAAHTRRVYAVDPLGELHPVPVEDPVGVYAPRLAGDAEVWKGALLDLRPEAASFEFWVWRPGDANCCPSGGRVHGRLELRGALHPVEGGRAYASTLRLTPVAFEHIAGR

Radius of gyration: 21.43 Å; chains: 1; bounding box: 62×33×56 Å